Protein AF-A0A7X6PF74-F1 (afdb_monomer)

pLDDT: mean 88.9, std 20.71, range [27.36, 98.88]

Structure (mmCIF, N/CA/C/O backbone):
data_AF-A0A7X6PF74-F1
#
_entry.id   AF-A0A7X6PF74-F1
#
loop_
_atom_site.group_PDB
_atom_site.id
_atom_site.type_symbol
_atom_site.label_atom_id
_atom_site.label_alt_id
_atom_site.label_comp_id
_atom_site.label_asym_id
_atom_site.label_entity_id
_atom_site.label_seq_id
_atom_site.pdbx_PDB_ins_code
_atom_site.Cartn_x
_atom_site.Cartn_y
_atom_site.Cartn_z
_atom_site.occupancy
_atom_site.B_iso_or_equiv
_atom_site.auth_seq_id
_atom_site.auth_comp_id
_atom_site.auth_asym_id
_atom_site.auth_atom_id
_atom_site.pdbx_PDB_model_num
ATOM 1 N N . MET A 1 1 ? -10.308 -55.938 62.485 1.00 40.56 1 MET A N 1
ATOM 2 C CA . MET A 1 1 ? -8.887 -55.632 62.209 1.00 40.56 1 MET A CA 1
ATOM 3 C C . MET A 1 1 ? -8.892 -54.289 61.482 1.00 40.56 1 MET A C 1
ATOM 5 O O . MET A 1 1 ? -9.199 -54.284 60.304 1.00 40.56 1 MET A O 1
ATOM 9 N N . ASN A 1 2 ? -8.989 -53.136 62.162 1.00 29.12 2 ASN A N 1
ATOM 10 C CA . ASN A 1 2 ? -7.949 -52.391 62.913 1.00 29.12 2 ASN A CA 1
ATOM 11 C C . ASN A 1 2 ? -6.633 -52.284 62.121 1.00 29.12 2 ASN A C 1
ATOM 13 O O . ASN A 1 2 ? -6.192 -53.311 61.629 1.00 29.12 2 ASN A O 1
ATOM 17 N N . ALA A 1 3 ? -5.870 -51.193 62.047 1.00 30.92 3 ALA A N 1
ATOM 18 C CA . ALA A 1 3 ? -5.949 -49.758 62.355 1.00 30.92 3 ALA A CA 1
ATOM 19 C C . ALA A 1 3 ? -4.524 -49.198 62.058 1.00 30.92 3 ALA A C 1
ATOM 21 O O . ALA A 1 3 ? -3.579 -49.983 62.052 1.00 30.92 3 ALA A O 1
ATOM 22 N N . ASN A 1 4 ? -4.384 -47.867 61.957 1.00 31.25 4 ASN A N 1
ATOM 23 C CA . ASN A 1 4 ? -3.161 -47.042 62.140 1.00 31.25 4 ASN A CA 1
ATOM 24 C C . ASN A 1 4 ? -2.125 -46.990 60.991 1.00 31.25 4 ASN A C 1
ATOM 26 O O . ASN A 1 4 ? -1.739 -48.020 60.456 1.00 31.25 4 ASN A O 1
ATOM 30 N N . ASN A 1 5 ? -1.763 -45.817 60.442 1.00 32.50 5 ASN A N 1
ATOM 31 C CA . ASN A 1 5 ? -1.071 -44.606 60.965 1.00 32.50 5 ASN A CA 1
ATOM 32 C C . ASN A 1 5 ? 0.451 -44.753 61.176 1.00 32.50 5 ASN A C 1
ATOM 34 O O . ASN A 1 5 ? 0.870 -45.661 61.887 1.00 32.50 5 ASN A O 1
ATOM 38 N N . ASN A 1 6 ? 1.190 -43.779 60.605 1.00 31.98 6 ASN A N 1
ATOM 39 C CA . ASN A 1 6 ? 2.534 -43.218 60.910 1.00 31.98 6 ASN A CA 1
ATOM 40 C C . ASN A 1 6 ? 3.363 -43.053 59.616 1.00 31.98 6 ASN A C 1
ATOM 42 O O . ASN A 1 6 ? 3.292 -43.907 58.744 1.00 31.98 6 ASN A O 1
ATOM 46 N N . GLU A 1 7 ? 4.172 -42.021 59.362 1.00 31.94 7 GLU A N 1
ATOM 47 C CA . GLU A 1 7 ? 4.594 -40.812 60.083 1.00 31.94 7 GLU A CA 1
ATOM 48 C C . GLU A 1 7 ? 5.288 -39.878 59.062 1.00 31.94 7 GLU A C 1
ATOM 50 O O . GLU A 1 7 ? 5.770 -40.325 58.021 1.00 31.94 7 GLU A O 1
ATOM 55 N N . ALA A 1 8 ? 5.351 -38.581 59.364 1.00 32.31 8 ALA A N 1
ATOM 56 C CA . ALA A 1 8 ? 6.123 -37.589 58.620 1.00 32.31 8 ALA A CA 1
ATOM 57 C C . ALA A 1 8 ? 7.587 -37.553 59.093 1.00 32.31 8 ALA A C 1
ATOM 59 O O . ALA A 1 8 ? 7.845 -37.661 60.290 1.00 32.31 8 ALA A O 1
ATOM 60 N N . THR A 1 9 ? 8.542 -37.266 58.200 1.00 29.16 9 THR A N 1
ATOM 61 C CA . THR A 1 9 ? 9.780 -36.562 58.589 1.00 29.16 9 THR A CA 1
ATOM 62 C C . THR A 1 9 ? 10.439 -35.872 57.395 1.00 29.16 9 THR A C 1
ATOM 64 O O . THR A 1 9 ? 10.727 -36.484 56.370 1.00 29.16 9 THR A O 1
ATOM 67 N N . ALA A 1 10 ? 10.659 -34.568 57.548 1.00 31.23 10 ALA A N 1
ATOM 68 C CA . ALA A 1 10 ? 11.458 -33.724 56.674 1.00 31.23 10 ALA A CA 1
ATOM 69 C C . ALA A 1 10 ? 12.946 -33.869 57.013 1.00 31.23 10 ALA A C 1
ATOM 71 O O . ALA A 1 10 ? 13.276 -33.945 58.193 1.00 31.23 10 ALA A O 1
ATOM 72 N N . LEU A 1 11 ? 13.830 -33.792 56.014 1.00 28.73 11 LEU A N 1
ATOM 73 C CA . LEU A 1 11 ? 15.234 -33.424 56.209 1.00 28.73 11 LEU A CA 1
ATOM 74 C C . LEU A 1 11 ? 15.734 -32.598 55.013 1.00 28.73 11 LEU A C 1
ATOM 76 O O . LEU A 1 11 ? 15.744 -33.045 53.869 1.00 28.73 11 LEU A O 1
ATOM 80 N N . LEU A 1 12 ? 16.108 -31.362 55.340 1.00 29.94 12 LEU A N 1
ATOM 81 C CA . LEU A 1 12 ? 16.890 -30.414 54.552 1.00 29.94 12 LEU A CA 1
ATOM 82 C C . LEU A 1 12 ? 18.301 -30.967 54.297 1.00 29.94 12 LEU A C 1
ATOM 84 O O . LEU A 1 12 ? 18.867 -31.632 55.162 1.00 29.94 12 LEU A O 1
ATOM 88 N N . GLY A 1 13 ? 18.899 -30.618 53.159 1.00 27.84 13 GLY A N 1
ATOM 89 C CA . GLY A 1 13 ? 20.299 -30.931 52.877 1.00 27.84 13 GLY A CA 1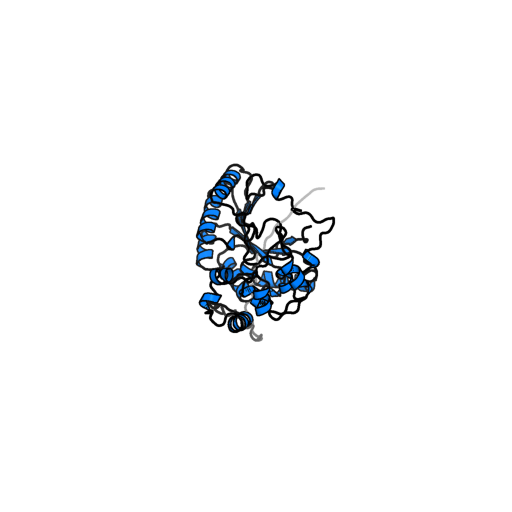
ATOM 90 C C . GLY A 1 13 ? 20.818 -30.190 51.652 1.00 27.84 13 GLY A C 1
ATOM 91 O O . GLY A 1 13 ? 20.691 -30.664 50.528 1.00 27.84 13 GLY A O 1
ATOM 92 N N . GLU A 1 14 ? 21.378 -29.008 51.894 1.00 32.09 14 GLU A N 1
ATOM 93 C CA . GLU A 1 14 ? 22.150 -28.207 50.946 1.00 32.09 14 GLU A CA 1
ATOM 94 C C . GLU A 1 14 ? 23.290 -29.026 50.318 1.00 32.09 14 GLU A C 1
ATOM 96 O O . GLU A 1 14 ? 24.014 -29.732 51.017 1.00 32.09 14 GLU A O 1
ATOM 101 N N . SER A 1 15 ? 23.528 -28.867 49.014 1.00 29.11 15 SER A N 1
ATOM 102 C CA . SER A 1 15 ? 24.821 -29.218 48.420 1.00 29.11 15 SER A CA 1
ATOM 103 C C . SER A 1 15 ? 25.369 -28.040 47.618 1.00 29.11 15 SER A C 1
ATOM 105 O O . SER A 1 15 ? 24.975 -27.752 46.491 1.00 29.11 15 SER A O 1
ATOM 107 N N . ARG A 1 16 ? 26.301 -27.329 48.260 1.00 30.70 16 ARG A N 1
ATOM 108 C CA . ARG A 1 16 ? 27.333 -26.534 47.592 1.00 30.70 16 ARG A CA 1
ATOM 109 C C . ARG A 1 16 ? 28.324 -27.498 46.950 1.00 30.70 16 ARG A C 1
ATOM 111 O O . ARG A 1 16 ? 28.857 -28.354 47.649 1.00 30.70 16 ARG A O 1
ATOM 118 N N . LEU A 1 17 ? 28.669 -27.276 45.687 1.00 28.98 17 LEU A N 1
ATOM 119 C CA . LEU A 1 17 ? 29.950 -27.720 45.145 1.00 28.98 17 LEU A CA 1
ATOM 120 C C . LEU A 1 17 ? 30.619 -26.556 44.416 1.00 28.98 17 LEU A C 1
ATOM 122 O O . LEU A 1 17 ? 30.080 -25.978 43.475 1.00 28.98 17 LEU A O 1
ATOM 126 N N . VAL A 1 18 ? 31.794 -26.206 44.932 1.00 29.98 18 VAL A N 1
ATOM 127 C CA . VAL A 1 18 ? 32.749 -25.245 44.389 1.00 29.98 18 VAL A CA 1
ATOM 128 C C . VAL A 1 18 ? 33.789 -26.029 43.585 1.00 29.98 18 VAL A C 1
ATOM 130 O O . VAL A 1 18 ? 34.413 -26.933 44.124 1.00 29.98 18 VAL A O 1
ATOM 133 N N . GLY A 1 19 ? 33.959 -25.639 42.320 1.00 29.58 19 GLY A N 1
ATOM 134 C CA . GLY A 1 19 ? 35.242 -25.404 41.641 1.00 29.58 19 GLY A CA 1
ATOM 135 C C . GLY A 1 19 ? 36.286 -26.522 41.489 1.00 29.58 19 GLY A C 1
ATOM 136 O O . GLY A 1 19 ? 37.042 -26.805 42.409 1.00 29.58 19 GLY A O 1
ATOM 137 N N . CYS A 1 20 ? 36.466 -26.965 40.242 1.00 27.36 20 CYS A N 1
ATOM 138 C CA . CYS A 1 20 ? 37.752 -27.063 39.521 1.00 27.36 20 CYS A CA 1
ATOM 139 C C . CYS A 1 20 ? 37.403 -26.880 38.027 1.00 27.36 20 CYS A C 1
ATOM 141 O O . CYS A 1 20 ? 36.499 -27.551 37.542 1.00 27.36 20 CYS A O 1
ATOM 143 N N . SER A 1 21 ? 37.851 -25.823 37.329 1.00 29.70 21 SER A N 1
ATOM 144 C CA . SER A 1 21 ? 39.151 -25.736 36.628 1.00 29.70 21 SER A CA 1
ATOM 145 C C . SER A 1 21 ? 39.401 -27.003 35.808 1.00 29.70 21 SER A C 1
ATOM 147 O O . SER A 1 21 ? 39.480 -28.072 36.392 1.00 29.70 21 SER A O 1
ATOM 149 N N . SER A 1 22 ? 39.572 -27.012 34.494 1.00 34.53 22 SER A N 1
ATOM 150 C CA . SER A 1 22 ? 39.868 -25.995 33.484 1.00 34.53 22 SER A CA 1
ATOM 151 C C . SER A 1 22 ? 39.894 -26.782 32.176 1.00 34.53 22 SER A C 1
ATOM 153 O O . SER A 1 22 ? 40.591 -27.786 32.160 1.00 34.53 22 SER A O 1
ATOM 155 N N . ASP A 1 23 ? 39.189 -26.356 31.133 1.00 30.09 23 ASP A N 1
ATOM 156 C CA . ASP A 1 23 ? 39.579 -26.623 29.746 1.00 30.09 23 ASP A CA 1
ATOM 157 C C . ASP A 1 23 ? 38.899 -25.578 28.855 1.00 30.09 23 ASP A C 1
ATOM 159 O O . ASP A 1 23 ? 37.710 -25.278 28.980 1.00 30.09 23 ASP A O 1
ATOM 163 N N . GLU A 1 24 ? 39.725 -24.931 28.045 1.00 33.22 24 GLU A N 1
ATOM 164 C CA . GLU A 1 24 ? 39.430 -23.766 27.225 1.00 33.22 24 GLU A CA 1
ATOM 165 C C . GLU A 1 24 ? 38.481 -24.124 26.070 1.00 33.22 24 GLU A C 1
ATOM 167 O O . GLU A 1 24 ? 38.872 -24.812 25.127 1.00 33.22 24 GLU A O 1
ATOM 172 N N . GLU A 1 25 ? 37.249 -23.603 26.079 1.00 33.75 25 GLU A N 1
ATOM 173 C CA . GLU A 1 25 ? 36.461 -23.501 24.846 1.00 33.75 25 GLU A CA 1
ATOM 174 C C . GLU A 1 25 ? 36.817 -22.199 24.105 1.00 33.75 25 GLU A C 1
ATOM 176 O O . GLU A 1 25 ? 36.705 -21.102 24.670 1.00 33.75 25 GLU A O 1
ATOM 181 N N . PRO A 1 26 ? 37.226 -22.268 22.826 1.00 34.69 26 PRO A N 1
ATOM 182 C CA . PRO A 1 26 ? 37.594 -21.090 22.064 1.00 34.69 26 PRO A CA 1
ATOM 183 C C . PRO A 1 26 ? 36.350 -20.276 21.695 1.00 34.69 26 PRO A C 1
ATOM 185 O O . PRO A 1 26 ? 35.632 -20.576 20.745 1.00 34.69 26 PRO A O 1
ATOM 188 N N . GLY A 1 27 ? 36.155 -19.182 22.430 1.00 33.44 27 GLY A N 1
ATOM 189 C CA . GLY A 1 27 ? 35.605 -17.928 21.927 1.00 33.44 27 GLY A CA 1
ATOM 190 C C . GLY A 1 27 ? 34.273 -18.033 21.190 1.00 33.44 27 GLY A C 1
ATOM 191 O O . GLY A 1 27 ? 34.214 -17.829 19.974 1.00 33.44 27 GLY A O 1
ATOM 192 N N . ALA A 1 28 ? 33.181 -18.181 21.942 1.00 33.41 28 ALA A N 1
ATOM 193 C CA . ALA A 1 28 ? 31.891 -17.665 21.507 1.00 33.41 28 ALA A CA 1
ATOM 194 C C . ALA A 1 28 ? 32.030 -16.144 21.327 1.00 33.41 28 ALA A C 1
ATOM 196 O O . ALA A 1 28 ? 31.841 -15.360 22.256 1.00 33.41 28 ALA A O 1
ATOM 197 N N . LYS A 1 29 ? 32.431 -15.715 20.124 1.00 33.97 29 LYS A N 1
ATOM 198 C CA . LYS A 1 29 ? 32.349 -14.318 19.710 1.00 33.97 29 LYS A CA 1
ATOM 199 C C . LYS A 1 29 ? 30.888 -13.928 19.838 1.00 33.97 29 LYS A C 1
ATOM 201 O O . LYS A 1 29 ? 30.074 -14.292 18.993 1.00 33.97 29 LYS A O 1
ATOM 206 N N . THR A 1 30 ? 30.571 -13.188 20.893 1.00 32.53 30 THR A N 1
ATOM 207 C CA . THR A 1 30 ? 29.369 -12.375 20.980 1.00 32.53 30 THR A CA 1
ATOM 208 C C . THR A 1 30 ? 29.293 -11.600 19.671 1.00 32.53 30 THR A C 1
ATOM 210 O O . THR A 1 30 ? 30.072 -10.671 19.450 1.00 32.53 30 THR A O 1
ATOM 213 N N . MET A 1 31 ? 28.423 -12.028 18.752 1.00 30.33 31 MET A N 1
ATOM 214 C CA . MET A 1 31 ? 28.069 -11.216 17.599 1.00 30.33 31 MET A CA 1
ATOM 215 C C . MET A 1 31 ? 27.311 -10.026 18.164 1.00 30.33 31 MET A C 1
ATOM 217 O O . MET A 1 31 ? 26.092 -10.042 18.315 1.00 30.33 31 MET A O 1
ATOM 221 N N . ILE A 1 32 ? 28.069 -8.998 18.529 1.00 30.03 32 ILE A N 1
ATOM 222 C CA . ILE A 1 32 ? 27.561 -7.649 18.639 1.00 30.03 32 ILE A CA 1
ATOM 223 C C . ILE A 1 32 ? 27.021 -7.365 17.244 1.00 30.03 32 ILE A C 1
ATOM 225 O O . ILE A 1 32 ? 27.787 -7.197 16.293 1.00 30.03 32 ILE A O 1
ATOM 229 N N . PHE A 1 33 ? 25.697 -7.406 17.098 1.00 30.89 33 PHE A N 1
ATOM 230 C CA . PHE A 1 33 ? 25.051 -6.809 15.948 1.00 30.89 33 PHE A CA 1
ATOM 231 C C . PHE A 1 33 ? 25.503 -5.358 15.961 1.00 30.89 33 PHE A C 1
ATOM 233 O O . PHE A 1 33 ?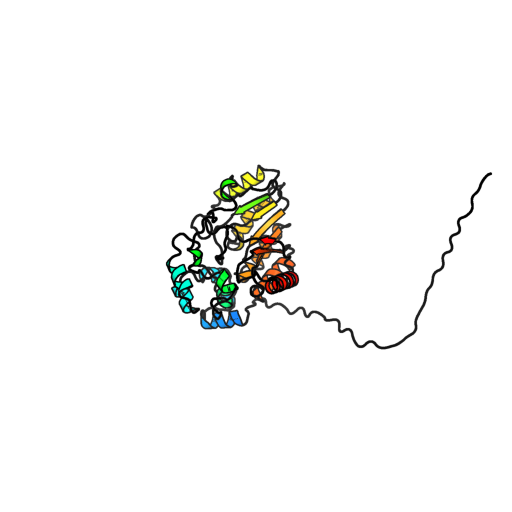 25.062 -4.573 16.798 1.00 30.89 33 PHE A O 1
ATOM 240 N N . SER A 1 34 ? 26.451 -5.030 15.083 1.00 32.50 34 SER A N 1
ATOM 241 C CA . SER A 1 34 ? 26.726 -3.648 14.748 1.00 32.50 34 SER A CA 1
ATOM 242 C C . SER A 1 34 ? 25.366 -3.042 14.428 1.00 32.50 34 SER A C 1
ATOM 244 O O . SER A 1 34 ? 24.677 -3.495 13.507 1.00 32.50 34 SER A O 1
ATOM 246 N N . GLN A 1 35 ? 24.944 -2.080 15.249 1.00 39.69 35 GLN A N 1
ATOM 247 C CA . GLN A 1 35 ? 23.935 -1.114 14.858 1.00 39.69 35 GLN A CA 1
ATOM 248 C C . GLN A 1 35 ? 24.552 -0.357 13.684 1.00 39.69 35 GLN A C 1
ATOM 250 O O . GLN A 1 35 ? 25.125 0.713 13.851 1.00 39.69 35 GLN A O 1
ATOM 255 N N . ASN A 1 36 ? 24.528 -0.970 12.501 1.00 39.94 36 ASN A N 1
ATOM 256 C CA . ASN A 1 36 ? 24.781 -0.271 11.263 1.00 39.94 36 ASN A CA 1
ATOM 257 C C . ASN A 1 36 ? 23.711 0.809 11.229 1.00 39.94 36 ASN A C 1
ATOM 259 O O . ASN A 1 36 ? 22.534 0.499 11.028 1.00 39.94 36 ASN A O 1
ATOM 263 N N . GLU A 1 37 ? 24.115 2.044 11.516 1.00 40.34 37 GLU A N 1
ATOM 264 C CA . GLU A 1 37 ? 23.284 3.224 11.355 1.00 40.34 37 GLU A CA 1
ATOM 265 C C . GLU A 1 37 ? 22.674 3.144 9.958 1.00 40.34 37 GLU A C 1
ATOM 267 O O . GLU A 1 37 ? 23.369 3.249 8.945 1.00 40.34 37 GLU A O 1
ATOM 272 N N . ILE A 1 38 ? 21.375 2.847 9.887 1.00 48.81 38 ILE A N 1
ATOM 273 C CA . ILE A 1 38 ? 20.679 2.810 8.609 1.00 48.81 38 ILE A CA 1
ATOM 274 C C . ILE A 1 38 ? 20.724 4.251 8.097 1.00 48.81 38 ILE A C 1
ATOM 276 O O . ILE A 1 38 ? 20.168 5.125 8.768 1.00 48.81 38 ILE A O 1
ATOM 280 N N . PRO A 1 39 ? 21.341 4.528 6.932 1.00 55.91 39 PRO A N 1
ATOM 281 C CA . PRO A 1 39 ? 21.483 5.892 6.446 1.00 55.91 39 PRO A CA 1
ATOM 282 C C . PRO A 1 39 ? 20.130 6.603 6.438 1.00 55.91 39 PRO A C 1
ATOM 284 O O . PRO A 1 39 ? 19.125 6.044 5.974 1.00 55.91 39 PRO A O 1
ATOM 287 N N . THR A 1 40 ? 20.082 7.847 6.919 1.00 57.44 40 THR A N 1
ATOM 288 C CA . THR A 1 40 ? 18.871 8.690 6.928 1.00 57.44 40 THR A CA 1
ATOM 289 C C . THR A 1 40 ? 18.248 8.813 5.535 1.00 57.44 40 THR A C 1
ATOM 291 O O . THR A 1 40 ? 17.027 8.892 5.420 1.00 57.44 40 THR A O 1
ATOM 294 N N . GLN A 1 41 ? 19.046 8.659 4.476 1.00 67.25 41 GLN A N 1
ATOM 295 C CA . GLN A 1 41 ? 18.620 8.651 3.079 1.00 67.25 41 GLN A CA 1
ATOM 296 C C . GLN A 1 41 ? 19.124 7.397 2.351 1.00 67.25 41 GLN A C 1
ATOM 298 O O . GLN A 1 41 ? 20.165 7.400 1.699 1.00 67.25 41 GLN A O 1
ATOM 303 N N . LEU A 1 42 ? 18.384 6.296 2.486 1.00 83.75 42 LEU A N 1
ATOM 304 C CA . LEU A 1 42 ? 18.752 5.014 1.890 1.00 83.75 42 LEU A CA 1
ATOM 305 C C . LEU A 1 42 ? 18.208 4.910 0.459 1.00 83.75 42 LEU A C 1
ATOM 307 O O . LEU A 1 42 ? 16.997 4.874 0.260 1.00 83.75 42 LEU A O 1
ATOM 311 N N . VAL A 1 43 ? 19.106 4.805 -0.522 1.00 90.50 43 VAL A N 1
ATOM 312 C CA . VAL A 1 43 ? 18.779 4.471 -1.916 1.00 90.50 43 VAL A CA 1
ATOM 313 C C . VAL A 1 43 ? 19.631 3.274 -2.318 1.00 90.50 43 VAL A C 1
ATOM 315 O O . VAL A 1 43 ? 20.856 3.357 -2.286 1.00 90.50 43 VAL A O 1
ATOM 318 N N . SER A 1 44 ? 19.007 2.152 -2.677 1.00 91.81 44 SER A N 1
ATOM 319 C CA . SER A 1 44 ? 19.742 0.954 -3.103 1.00 91.81 44 SER A CA 1
ATOM 320 C C . SER A 1 44 ? 20.545 1.201 -4.385 1.00 91.81 44 SER A C 1
ATOM 322 O O . SER A 1 44 ? 20.254 2.121 -5.155 1.00 91.81 44 SER A O 1
ATOM 324 N N . ASN A 1 45 ? 21.545 0.355 -4.652 1.00 90.94 45 ASN A N 1
ATOM 325 C CA . ASN A 1 45 ? 22.359 0.454 -5.870 1.00 90.94 45 ASN A CA 1
ATOM 326 C C . ASN A 1 45 ? 21.486 0.391 -7.136 1.00 90.94 45 ASN A C 1
ATOM 328 O O . ASN A 1 45 ? 21.615 1.242 -8.010 1.00 90.94 45 ASN A O 1
ATOM 332 N N . GLY A 1 46 ? 20.515 -0.531 -7.180 1.00 90.88 46 GLY A N 1
ATOM 333 C CA . GLY A 1 46 ? 19.571 -0.639 -8.298 1.00 90.88 46 GLY A CA 1
ATOM 334 C C . GLY A 1 46 ? 18.733 0.629 -8.502 1.00 90.88 46 GLY A C 1
ATOM 335 O O . GLY A 1 46 ? 18.635 1.131 -9.622 1.00 90.88 46 GLY A O 1
ATOM 336 N N . SER A 1 47 ? 18.196 1.203 -7.418 1.00 94.50 47 SER A N 1
ATOM 337 C CA . SER A 1 47 ? 17.486 2.490 -7.463 1.00 94.50 47 SER A CA 1
ATOM 338 C C . SER A 1 47 ? 18.396 3.650 -7.877 1.00 94.50 47 SER A C 1
ATOM 340 O O . SER A 1 47 ? 17.963 4.543 -8.604 1.00 94.50 47 SER A O 1
ATOM 342 N N . THR A 1 48 ? 19.663 3.635 -7.461 1.00 94.88 48 THR A N 1
ATOM 343 C CA . THR A 1 48 ? 20.656 4.653 -7.825 1.00 94.88 48 THR A CA 1
ATOM 344 C C . THR A 1 48 ? 20.964 4.623 -9.317 1.00 94.88 48 THR A C 1
ATOM 346 O O . THR A 1 48 ? 20.933 5.673 -9.962 1.00 94.88 48 THR A O 1
ATOM 349 N N . ASP A 1 49 ? 21.216 3.440 -9.873 1.00 95.69 49 ASP A N 1
ATOM 350 C CA . ASP A 1 49 ? 21.510 3.264 -11.296 1.00 95.69 49 ASP A CA 1
ATOM 351 C C . ASP A 1 49 ? 20.309 3.655 -12.157 1.00 95.69 49 ASP A C 1
ATOM 353 O O . ASP A 1 49 ? 20.440 4.412 -13.122 1.00 95.69 49 ASP A O 1
ATOM 357 N N . PHE A 1 50 ? 19.115 3.220 -11.753 1.00 97.44 50 PHE A N 1
ATOM 358 C CA . PHE A 1 50 ? 17.867 3.608 -12.395 1.00 97.44 50 PHE A CA 1
ATOM 359 C C . PHE A 1 50 ? 17.659 5.127 -12.388 1.00 97.44 50 PHE A C 1
ATOM 361 O O . PHE A 1 50 ? 17.405 5.719 -13.440 1.00 97.44 50 PHE A O 1
ATOM 368 N N . ARG A 1 51 ? 17.808 5.778 -11.223 1.00 97.25 51 ARG A N 1
ATOM 369 C CA . ARG A 1 51 ? 17.679 7.236 -11.088 1.00 97.25 51 ARG A CA 1
ATOM 370 C C . ARG A 1 51 ? 18.663 7.950 -12.007 1.00 97.25 51 ARG A C 1
ATOM 372 O O . ARG A 1 51 ? 18.246 8.821 -12.759 1.00 97.25 51 ARG A O 1
ATOM 379 N N . LYS A 1 52 ? 19.946 7.575 -11.993 1.00 96.56 52 LYS A N 1
ATOM 380 C CA . LYS A 1 52 ? 20.968 8.196 -12.854 1.00 96.56 52 LYS A CA 1
ATOM 381 C C . LYS A 1 52 ? 20.637 8.053 -14.340 1.00 96.56 52 LYS A C 1
ATOM 383 O O . LYS A 1 52 ? 20.900 8.972 -15.105 1.00 96.56 52 LYS A O 1
ATOM 388 N N . ARG A 1 53 ? 20.055 6.921 -14.744 1.00 97.44 53 ARG A N 1
ATOM 389 C CA . ARG A 1 53 ? 19.747 6.628 -16.146 1.00 97.44 53 ARG A CA 1
ATOM 390 C C . ARG A 1 53 ? 18.499 7.341 -16.662 1.00 97.44 53 ARG A C 1
ATOM 392 O O . ARG A 1 53 ? 18.533 7.881 -17.762 1.00 97.44 53 ARG A O 1
ATOM 399 N N . PHE A 1 54 ? 17.405 7.316 -15.905 1.00 97.50 54 PHE A N 1
ATOM 400 C CA . PHE A 1 54 ? 16.095 7.780 -16.386 1.00 97.50 54 PHE A CA 1
ATOM 401 C C . PHE A 1 54 ? 15.640 9.100 -15.760 1.00 97.50 54 PHE A C 1
ATOM 403 O O . PHE A 1 54 ? 14.773 9.774 -16.307 1.00 97.50 54 PHE A O 1
ATOM 410 N N . PHE A 1 55 ? 16.252 9.495 -14.644 1.00 96.75 55 PHE A N 1
ATOM 411 C CA . PHE A 1 55 ? 15.959 10.723 -13.908 1.00 96.75 55 PHE A CA 1
ATOM 412 C C . PHE A 1 55 ? 17.259 11.468 -13.523 1.00 96.75 55 PHE A C 1
ATOM 414 O O . PHE A 1 55 ? 17.439 11.812 -12.351 1.00 96.75 55 PHE A O 1
ATOM 421 N N . PRO A 1 56 ? 18.186 11.734 -14.472 1.00 96.44 56 PRO A N 1
ATOM 422 C CA . PRO A 1 56 ? 19.545 12.209 -14.174 1.00 96.44 56 PRO A CA 1
ATOM 423 C C . PRO A 1 56 ? 19.594 13.536 -13.404 1.00 96.44 56 PRO A C 1
ATOM 425 O O . PRO A 1 56 ? 20.532 13.775 -12.649 1.00 96.44 56 PRO A O 1
ATOM 428 N N . LEU A 1 57 ? 18.570 14.381 -13.559 1.00 96.19 57 LEU A N 1
ATOM 429 C CA . LEU A 1 57 ? 18.460 15.682 -12.889 1.00 96.19 57 LEU A CA 1
ATOM 430 C C . LEU A 1 57 ? 17.876 15.600 -11.466 1.00 96.19 57 LEU A C 1
ATOM 432 O O . LEU A 1 57 ? 17.815 16.602 -10.762 1.00 96.19 57 LEU A O 1
ATOM 436 N N . THR A 1 58 ? 17.410 14.427 -11.033 1.00 96.56 58 THR A N 1
ATOM 437 C CA . THR A 1 58 ? 16.758 14.257 -9.725 1.00 96.56 58 THR A CA 1
ATOM 438 C C . THR A 1 58 ? 17.806 14.086 -8.640 1.00 96.56 58 THR A C 1
ATOM 440 O O . THR A 1 58 ? 18.606 13.163 -8.734 1.00 96.56 58 THR A O 1
ATOM 443 N N . THR A 1 59 ? 17.803 14.909 -7.591 1.00 96.12 59 THR A N 1
ATOM 444 C CA . THR A 1 59 ? 18.714 14.748 -6.439 1.00 96.12 59 THR A CA 1
ATOM 445 C C . THR A 1 59 ? 18.344 13.536 -5.573 1.00 96.12 59 THR A C 1
ATOM 447 O O . THR A 1 59 ? 17.255 12.977 -5.704 1.00 96.12 59 THR A O 1
ATOM 450 N N . ILE A 1 60 ? 19.233 13.115 -4.665 1.00 95.12 60 ILE A N 1
ATOM 451 C CA . ILE A 1 60 ? 18.916 12.054 -3.688 1.00 95.12 60 ILE A CA 1
ATOM 452 C C . ILE A 1 60 ? 17.760 12.492 -2.778 1.00 95.12 60 ILE A C 1
ATOM 454 O O . ILE A 1 60 ? 16.848 11.702 -2.539 1.00 95.12 60 ILE A O 1
ATOM 458 N N . ASP A 1 61 ? 17.738 13.759 -2.358 1.00 95.56 61 ASP A N 1
ATOM 459 C CA . ASP A 1 61 ? 16.635 14.327 -1.574 1.00 95.56 61 ASP A CA 1
ATOM 460 C C . ASP A 1 61 ? 15.304 14.235 -2.320 1.00 95.56 61 ASP A C 1
ATOM 462 O O . ASP A 1 61 ? 14.315 13.753 -1.775 1.00 95.56 61 ASP A O 1
ATOM 466 N N . SER A 1 62 ? 15.291 14.630 -3.598 1.00 96.81 62 SER A N 1
ATOM 467 C CA . SER A 1 62 ? 14.086 14.565 -4.431 1.00 96.81 62 SER A CA 1
ATOM 468 C C . SER A 1 62 ? 13.627 13.124 -4.637 1.00 96.81 62 SER A C 1
ATOM 470 O O . SER A 1 62 ? 12.438 12.840 -4.587 1.00 96.81 62 SER A O 1
ATOM 472 N N . TRP A 1 63 ? 14.559 12.186 -4.822 1.00 97.69 63 TRP A N 1
ATOM 473 C CA . TRP A 1 63 ? 14.226 10.765 -4.924 1.00 97.69 63 TRP A CA 1
ATOM 474 C C . TRP A 1 63 ? 13.592 10.224 -3.636 1.00 97.69 63 TRP A C 1
ATOM 476 O O . TRP A 1 63 ? 12.678 9.401 -3.699 1.00 97.69 63 TRP A O 1
ATOM 486 N N . ASN A 1 64 ? 14.054 10.699 -2.478 1.00 97.00 64 ASN A N 1
ATOM 487 C CA . ASN A 1 64 ? 13.519 10.337 -1.169 1.00 97.00 64 ASN A CA 1
ATOM 488 C C . ASN A 1 64 ? 12.269 11.143 -0.765 1.00 97.00 64 ASN A C 1
ATOM 490 O O . ASN A 1 64 ? 11.678 10.855 0.273 1.00 97.00 64 ASN A O 1
ATOM 494 N N . ASP A 1 65 ? 11.813 12.095 -1.586 1.00 97.69 65 ASP A N 1
ATOM 495 C CA . ASP A 1 65 ? 10.518 12.754 -1.418 1.00 97.69 65 ASP A CA 1
ATOM 496 C C . ASP A 1 65 ? 9.397 11.889 -2.016 1.00 97.69 65 ASP A C 1
ATOM 498 O O . ASP A 1 65 ? 9.257 11.723 -3.232 1.00 97.69 65 ASP A O 1
ATOM 502 N N . TRP A 1 66 ? 8.526 11.366 -1.153 1.00 98.25 66 TRP A N 1
ATOM 503 C CA . TRP A 1 66 ? 7.375 10.573 -1.583 1.00 98.25 66 TRP A CA 1
ATOM 504 C C . TRP A 1 66 ? 6.411 11.355 -2.488 1.00 98.25 66 TRP A C 1
ATOM 506 O O . TRP A 1 66 ? 5.763 10.761 -3.353 1.00 98.25 66 TRP A O 1
ATOM 516 N N . LYS A 1 67 ? 6.321 12.685 -2.349 1.00 98.12 67 LYS A N 1
ATOM 517 C CA . LYS A 1 67 ? 5.493 13.521 -3.229 1.00 98.12 67 LYS A CA 1
ATOM 518 C C . LYS A 1 67 ? 6.113 13.626 -4.615 1.00 98.12 67 LYS A C 1
ATOM 520 O O . LYS A 1 67 ? 5.387 13.626 -5.609 1.00 98.12 67 LYS A O 1
ATOM 525 N N . TRP A 1 68 ? 7.440 13.695 -4.712 1.00 98.38 68 TRP A N 1
ATOM 526 C CA . TRP A 1 68 ? 8.145 13.598 -5.988 1.00 98.38 68 TRP A CA 1
ATOM 527 C C . TRP A 1 68 ? 7.889 12.243 -6.659 1.00 98.38 68 TRP A C 1
ATOM 529 O O . TRP A 1 68 ? 7.502 12.225 -7.827 1.00 98.38 68 TRP A O 1
ATOM 539 N N . GLN A 1 69 ? 7.987 11.136 -5.917 1.00 98.62 69 GLN A N 1
ATOM 540 C CA . GLN A 1 69 ? 7.685 9.790 -6.427 1.00 98.62 69 GLN A CA 1
ATOM 541 C C . GLN A 1 69 ? 6.245 9.683 -6.969 1.00 98.62 69 GLN A C 1
ATOM 543 O O . GLN A 1 69 ? 6.009 9.123 -8.041 1.00 98.62 69 GLN A O 1
ATOM 548 N N . LEU A 1 70 ? 5.264 10.260 -6.265 1.00 97.88 70 LEU A N 1
ATOM 549 C CA . LEU A 1 70 ? 3.873 10.278 -6.726 1.00 97.88 70 LEU A CA 1
ATOM 550 C C . LEU A 1 70 ? 3.646 11.173 -7.950 1.00 97.88 70 LEU A C 1
ATOM 552 O O . LEU A 1 70 ? 2.855 10.800 -8.817 1.00 97.88 70 LEU A O 1
ATOM 556 N N . ARG A 1 71 ? 4.303 12.338 -8.025 1.00 97.75 71 ARG A N 1
ATOM 557 C CA . ARG A 1 71 ? 4.205 13.255 -9.177 1.00 97.75 71 ARG A CA 1
ATOM 558 C C . ARG A 1 71 ? 4.849 12.683 -10.435 1.00 97.75 71 ARG A C 1
ATOM 560 O O . ARG A 1 71 ? 4.343 12.927 -11.519 1.00 97.75 71 ARG A O 1
ATOM 567 N N . ASN A 1 72 ? 5.923 11.914 -10.281 1.00 98.12 72 ASN A N 1
ATOM 568 C CA . ASN A 1 72 ? 6.656 11.284 -11.381 1.00 98.12 72 ASN A CA 1
ATOM 569 C C . ASN A 1 72 ? 6.244 9.819 -11.591 1.00 98.12 72 ASN A C 1
ATOM 571 O O . ASN A 1 72 ? 7.000 9.037 -12.162 1.00 98.12 72 ASN A O 1
ATOM 575 N N . SER A 1 73 ? 5.067 9.420 -11.096 1.00 98.00 73 SER A N 1
ATOM 576 C CA . SER A 1 73 ? 4.541 8.084 -11.365 1.00 98.00 73 SER A CA 1
ATOM 577 C C . SER A 1 73 ? 4.355 7.882 -12.865 1.00 98.00 73 SER A C 1
ATOM 579 O O . SER A 1 73 ? 3.781 8.724 -13.547 1.00 98.00 73 SER A O 1
ATOM 581 N N . ILE A 1 74 ? 4.790 6.728 -13.352 1.00 98.06 74 ILE A N 1
ATOM 582 C CA . ILE A 1 74 ? 4.637 6.311 -14.740 1.00 98.06 74 ILE A CA 1
ATOM 583 C C . ILE A 1 74 ? 3.190 5.876 -14.941 1.00 98.06 74 ILE A C 1
ATOM 585 O O . ILE A 1 74 ? 2.726 4.944 -14.278 1.00 98.06 74 ILE A O 1
ATOM 589 N N . THR A 1 75 ? 2.475 6.568 -15.825 1.00 96.50 75 THR A N 1
ATOM 590 C CA . THR A 1 75 ? 1.029 6.375 -16.042 1.00 96.50 75 THR A CA 1
ATOM 591 C C . THR A 1 75 ? 0.668 6.122 -17.500 1.00 96.50 75 THR A C 1
ATOM 593 O O . THR A 1 75 ? -0.452 5.706 -17.793 1.00 96.50 75 THR A O 1
ATOM 596 N N . THR A 1 76 ? 1.618 6.310 -18.417 1.00 95.62 76 THR A N 1
ATOM 597 C CA . THR A 1 76 ? 1.406 6.143 -19.856 1.00 95.62 76 THR A CA 1
ATOM 598 C C . THR A 1 76 ? 2.321 5.080 -20.461 1.00 95.62 76 THR A C 1
ATOM 600 O O . THR A 1 76 ? 3.392 4.755 -19.939 1.00 95.62 76 THR A O 1
ATOM 603 N N . ILE A 1 77 ? 1.906 4.546 -21.613 1.00 96.25 77 ILE A N 1
ATOM 604 C CA . ILE A 1 77 ? 2.721 3.605 -22.390 1.00 96.25 77 ILE A CA 1
ATOM 605 C C . ILE A 1 77 ? 4.029 4.241 -22.878 1.00 96.25 77 ILE A C 1
ATOM 607 O O . ILE A 1 77 ? 5.064 3.577 -22.893 1.00 96.25 77 ILE A O 1
ATOM 611 N N . ASP A 1 78 ? 4.004 5.523 -23.246 1.00 96.75 78 ASP A N 1
ATOM 612 C CA . ASP A 1 78 ? 5.174 6.219 -23.783 1.00 96.75 78 ASP A CA 1
ATOM 613 C C . ASP A 1 78 ? 6.237 6.449 -22.708 1.00 96.75 78 ASP A C 1
ATOM 615 O O . ASP A 1 78 ? 7.429 6.303 -22.973 1.00 96.75 78 ASP A O 1
ATOM 619 N N . GLU A 1 79 ? 5.825 6.739 -21.473 1.00 96.69 79 GLU A N 1
ATOM 620 C CA . GLU A 1 79 ? 6.732 6.774 -20.323 1.00 96.69 79 GLU A CA 1
ATOM 621 C C . GLU A 1 79 ? 7.333 5.394 -20.037 1.00 96.69 79 GLU A C 1
ATOM 623 O O . GLU A 1 79 ? 8.545 5.287 -19.845 1.00 96.69 79 GLU A O 1
ATOM 628 N N . LEU A 1 80 ? 6.528 4.323 -20.071 1.00 96.25 80 LEU A N 1
ATOM 629 C CA . LEU A 1 80 ? 7.038 2.960 -19.885 1.00 96.25 80 LEU A CA 1
ATOM 630 C C . LEU A 1 80 ? 8.067 2.573 -20.953 1.00 96.25 80 LEU A C 1
ATOM 632 O O . LEU A 1 80 ? 9.118 2.034 -20.608 1.00 96.25 80 LEU A O 1
ATOM 636 N N . LYS A 1 81 ? 7.804 2.877 -22.230 1.00 96.94 81 LYS A N 1
ATOM 637 C CA . LYS A 1 81 ? 8.713 2.573 -23.351 1.00 96.94 81 LYS A CA 1
ATOM 638 C C . LYS A 1 81 ? 10.071 3.266 -23.227 1.00 96.94 81 LYS A C 1
ATOM 640 O O . LYS A 1 81 ? 11.065 2.728 -23.706 1.00 96.94 81 LYS A O 1
ATOM 645 N N . LYS A 1 82 ? 10.134 4.434 -22.576 1.00 96.19 82 LYS A N 1
ATOM 646 C CA . LYS A 1 82 ? 11.406 5.123 -22.287 1.00 96.19 82 LYS A CA 1
ATOM 647 C C . LYS A 1 82 ? 12.255 4.375 -21.259 1.00 96.19 82 LYS A C 1
ATOM 649 O O . LYS A 1 82 ? 13.469 4.550 -21.238 1.00 96.19 82 LYS A O 1
ATOM 654 N N . ILE A 1 83 ? 11.626 3.567 -20.408 1.00 96.12 83 ILE A N 1
ATOM 655 C CA . ILE A 1 83 ? 12.250 2.956 -19.232 1.00 96.12 83 ILE A CA 1
ATOM 656 C C . ILE A 1 83 ? 12.554 1.470 -19.447 1.00 96.12 83 ILE A C 1
ATOM 658 O O . ILE A 1 83 ? 13.582 0.972 -18.988 1.00 96.12 83 ILE A O 1
ATOM 662 N N . MET A 1 84 ? 11.672 0.746 -20.136 1.00 96.00 84 MET A N 1
ATOM 663 C CA . MET A 1 84 ? 11.780 -0.701 -20.306 1.00 96.00 84 MET A CA 1
ATOM 664 C C . MET A 1 84 ? 11.202 -1.169 -21.641 1.00 96.00 84 MET A C 1
ATOM 666 O O . MET A 1 84 ? 10.318 -0.539 -22.222 1.00 96.00 84 MET A O 1
ATOM 670 N N . LYS A 1 85 ? 11.665 -2.333 -22.106 1.00 96.69 85 LYS A N 1
ATOM 671 C CA . LYS A 1 85 ? 11.034 -3.025 -23.234 1.00 96.69 85 LYS A CA 1
ATOM 672 C C . LYS A 1 85 ? 9.656 -3.538 -22.811 1.00 96.69 85 LYS A C 1
ATOM 674 O O . LYS A 1 85 ? 9.483 -4.014 -21.685 1.00 96.69 85 LYS A O 1
ATOM 679 N N . LEU A 1 86 ? 8.691 -3.450 -23.721 1.00 97.19 86 LEU A N 1
ATOM 680 C CA . LEU A 1 86 ? 7.337 -3.968 -23.540 1.00 97.19 86 LEU A CA 1
ATOM 681 C C . LEU A 1 86 ? 7.094 -5.108 -24.527 1.00 97.19 86 LEU A C 1
ATOM 683 O O . LEU A 1 86 ? 7.524 -5.039 -25.677 1.00 97.19 86 LEU A O 1
ATOM 687 N N . SER A 1 87 ? 6.411 -6.145 -24.063 1.00 97.19 87 SER A N 1
ATOM 688 C CA . SER A 1 87 ? 5.886 -7.213 -24.907 1.00 97.19 87 SER A CA 1
ATOM 689 C C . SER A 1 87 ? 4.630 -6.753 -25.652 1.00 97.19 87 SER A C 1
ATOM 691 O O . SER A 1 87 ? 3.959 -5.801 -25.248 1.00 97.19 87 SER A O 1
ATOM 693 N N . GLU A 1 88 ? 4.266 -7.468 -26.714 1.00 97.06 88 GLU A N 1
ATOM 694 C CA . GLU A 1 88 ? 3.030 -7.206 -27.463 1.00 97.06 88 GLU A CA 1
ATOM 695 C C . GLU A 1 88 ? 1.784 -7.292 -26.574 1.00 97.06 88 GLU A C 1
ATOM 697 O O . GLU A 1 88 ? 0.897 -6.445 -26.674 1.00 97.06 88 GLU A O 1
ATOM 702 N N . LYS A 1 89 ? 1.750 -8.258 -25.643 1.00 96.69 89 LYS A N 1
ATOM 703 C CA . LYS A 1 89 ? 0.656 -8.422 -24.675 1.00 96.69 89 LYS A CA 1
ATOM 704 C C . LYS A 1 89 ? 0.484 -7.193 -23.788 1.00 96.69 89 LYS A C 1
ATOM 706 O O . LYS A 1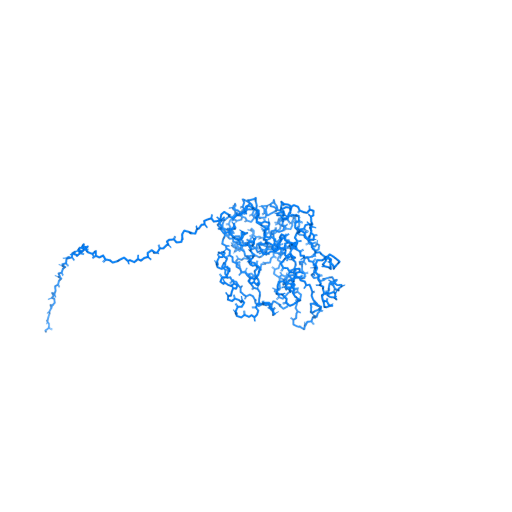 89 ? -0.642 -6.766 -23.555 1.00 96.69 89 LYS A O 1
ATOM 711 N N . GLU A 1 90 ? 1.584 -6.614 -23.315 1.00 97.50 90 GLU A N 1
ATOM 712 C CA . GLU A 1 90 ? 1.545 -5.423 -22.458 1.00 97.50 90 GLU A CA 1
ATOM 713 C C . GLU A 1 90 ? 1.135 -4.181 -23.246 1.00 97.50 90 GLU A C 1
ATOM 715 O O . GLU A 1 90 ? 0.300 -3.403 -22.791 1.00 97.50 90 GLU A O 1
ATOM 720 N N . ILE A 1 91 ? 1.668 -4.016 -24.460 1.00 97.00 91 ILE A N 1
ATOM 721 C CA . ILE A 1 91 ? 1.287 -2.917 -25.356 1.00 97.00 91 ILE A CA 1
ATOM 722 C C . ILE A 1 91 ? -0.215 -2.977 -25.655 1.00 97.00 91 ILE A C 1
ATOM 724 O O . ILE A 1 91 ? -0.911 -1.967 -25.534 1.00 97.00 91 ILE A O 1
ATOM 728 N N . MET A 1 92 ? -0.722 -4.160 -26.013 1.00 95.62 92 MET A N 1
ATOM 729 C CA . MET A 1 92 ? -2.138 -4.366 -26.306 1.00 95.62 92 MET A CA 1
ATOM 730 C C . MET A 1 92 ? -3.009 -4.064 -25.085 1.00 95.62 92 MET A C 1
ATOM 732 O O . MET A 1 92 ? -4.013 -3.369 -25.221 1.00 95.62 92 MET A O 1
ATOM 736 N N . ALA A 1 93 ? -2.614 -4.523 -23.897 1.00 95.56 93 ALA A N 1
ATOM 737 C CA . ALA A 1 93 ? -3.349 -4.266 -22.664 1.00 95.56 93 ALA A CA 1
ATOM 738 C C . ALA A 1 93 ? -3.441 -2.775 -22.342 1.00 95.56 93 ALA A C 1
ATOM 740 O O . ALA A 1 93 ? -4.539 -2.254 -22.160 1.00 95.56 93 ALA A O 1
ATOM 741 N N . ILE A 1 94 ? -2.298 -2.080 -22.318 1.00 95.19 94 ILE A N 1
ATOM 742 C CA . ILE A 1 94 ? -2.218 -0.669 -21.919 1.00 95.19 94 ILE A CA 1
ATOM 743 C C . ILE A 1 94 ? -3.044 0.211 -22.869 1.00 95.19 94 ILE A C 1
ATOM 745 O O . ILE A 1 94 ? -3.761 1.101 -22.413 1.00 95.19 94 ILE A O 1
ATOM 749 N N . ASN A 1 95 ? -3.023 -0.080 -24.174 1.00 94.06 95 ASN A N 1
ATOM 750 C CA . ASN A 1 95 ? -3.824 0.641 -25.169 1.00 94.06 95 ASN A CA 1
ATOM 751 C C . ASN A 1 95 ? -5.342 0.408 -25.029 1.00 94.06 95 ASN A C 1
ATOM 753 O O . ASN A 1 95 ? -6.131 1.205 -25.538 1.00 94.06 95 ASN A O 1
ATOM 757 N N . ASN A 1 96 ? -5.762 -0.655 -24.336 1.00 92.94 96 ASN A N 1
ATOM 758 C CA . ASN A 1 96 ? -7.160 -1.078 -24.218 1.00 92.94 96 ASN A CA 1
ATOM 759 C C . ASN A 1 96 ? -7.695 -1.050 -22.771 1.00 92.94 96 ASN A C 1
ATOM 761 O O . ASN A 1 96 ? -8.721 -1.659 -22.477 1.00 92.94 96 ASN A O 1
ATOM 765 N N . LEU A 1 97 ? -7.067 -0.291 -21.863 1.00 88.12 97 LEU A N 1
ATOM 766 C CA . LEU A 1 97 ? -7.503 -0.163 -20.459 1.00 88.12 97 LEU A CA 1
ATOM 767 C C . LEU A 1 97 ? -8.799 0.639 -20.243 1.00 88.12 97 LEU A C 1
ATOM 769 O O . LEU A 1 97 ? -9.186 0.840 -19.096 1.00 88.12 97 LEU A O 1
ATOM 773 N N . LYS A 1 98 ? -9.462 1.159 -21.283 1.00 83.38 98 LYS A N 1
ATOM 774 C CA . LYS A 1 98 ? -10.579 2.117 -21.137 1.00 83.38 98 LYS A CA 1
ATOM 775 C C . LYS A 1 98 ? -11.632 1.626 -20.125 1.00 83.38 98 LYS A C 1
ATOM 777 O O . LYS A 1 98 ? -12.244 0.582 -20.320 1.00 83.38 98 LYS A O 1
ATOM 782 N N . GLY A 1 99 ? -11.834 2.387 -19.043 1.00 80.62 99 GLY A N 1
ATOM 783 C CA . GLY A 1 99 ? -12.789 2.075 -17.965 1.00 80.62 99 GLY A CA 1
ATOM 784 C C . GLY A 1 99 ? -12.333 1.023 -16.936 1.00 80.62 99 GLY A C 1
ATOM 785 O O . GLY A 1 99 ? -13.041 0.804 -15.947 1.00 80.62 99 GLY A O 1
ATOM 786 N N . ARG A 1 100 ? -11.163 0.406 -17.140 1.00 88.69 100 ARG A N 1
ATOM 787 C CA . ARG A 1 100 ? -10.510 -0.561 -16.242 1.00 88.69 100 ARG A CA 1
ATOM 788 C C . ARG A 1 100 ? -9.498 0.131 -15.322 1.00 88.69 100 ARG A C 1
ATOM 790 O O . ARG A 1 100 ? -9.315 1.347 -15.374 1.00 88.69 100 ARG A O 1
ATOM 797 N N . LEU A 1 101 ? -8.840 -0.660 -14.474 1.00 93.44 101 LEU A N 1
ATOM 798 C CA . LEU A 1 101 ? -7.814 -0.186 -13.552 1.00 93.44 101 LEU A CA 1
ATOM 799 C C . LEU A 1 101 ? -6.666 0.502 -14.321 1.00 93.44 101 LEU A C 1
ATOM 801 O O . LEU A 1 101 ? -6.008 -0.149 -15.142 1.00 93.44 101 LEU A O 1
ATOM 805 N N . PRO A 1 102 ? -6.388 1.791 -14.064 1.00 94.06 102 PRO A N 1
ATOM 806 C CA . PRO A 1 102 ? -5.359 2.517 -14.796 1.00 94.06 102 PRO A CA 1
ATOM 807 C C . PRO A 1 102 ? -3.947 2.012 -14.475 1.00 94.06 102 PRO A C 1
ATOM 809 O O . PRO A 1 102 ? -3.696 1.366 -13.455 1.00 94.06 102 PRO A O 1
ATOM 812 N N . LEU A 1 103 ? -2.998 2.344 -15.351 1.00 96.06 103 LEU A N 1
ATOM 813 C CA . LEU A 1 103 ? -1.575 2.161 -15.093 1.00 96.06 103 LEU A CA 1
ATOM 814 C C . LEU A 1 103 ? -1.086 3.252 -14.131 1.00 96.06 103 LEU A C 1
ATOM 816 O O . LEU A 1 103 ? -1.291 4.441 -14.370 1.00 96.06 103 LEU A O 1
ATOM 820 N N . ARG A 1 104 ? -0.401 2.845 -13.061 1.00 97.25 104 ARG A N 1
ATOM 821 C CA . ARG A 1 104 ? 0.408 3.744 -12.235 1.00 97.25 104 ARG A CA 1
ATOM 822 C C . ARG A 1 104 ? 1.509 2.962 -11.538 1.00 97.25 104 ARG A C 1
ATOM 824 O O . ARG A 1 104 ? 1.209 2.005 -10.823 1.00 97.25 104 ARG A O 1
ATOM 831 N N . VAL A 1 105 ? 2.755 3.389 -11.721 1.00 98.38 105 VAL A N 1
ATOM 832 C CA . VAL A 1 105 ? 3.936 2.805 -11.070 1.00 98.38 105 VAL A CA 1
ATOM 833 C C . VAL A 1 105 ? 4.856 3.927 -10.596 1.00 98.38 105 VAL A C 1
ATOM 835 O O . VAL A 1 105 ? 5.240 4.784 -11.389 1.00 98.38 105 VAL A O 1
ATOM 838 N N . THR A 1 106 ? 5.224 3.950 -9.316 1.00 98.62 106 THR A N 1
ATOM 839 C CA . THR A 1 106 ? 6.218 4.900 -8.790 1.00 98.62 106 THR A CA 1
ATOM 840 C C . THR A 1 106 ? 7.592 4.688 -9.443 1.00 98.62 106 THR A C 1
ATOM 842 O O . THR A 1 106 ? 7.941 3.548 -9.767 1.00 98.62 106 THR A O 1
ATOM 845 N N . PRO A 1 107 ? 8.422 5.739 -9.595 1.00 98.62 107 PRO A N 1
ATOM 846 C CA . PRO A 1 107 ? 9.812 5.584 -10.030 1.00 98.62 107 PRO A CA 1
ATOM 847 C C . PRO A 1 107 ? 10.597 4.575 -9.185 1.00 98.62 107 PRO A C 1
ATOM 849 O O . PRO A 1 107 ? 11.352 3.778 -9.737 1.00 98.62 107 PRO A O 1
ATOM 852 N N . PHE A 1 108 ? 10.384 4.559 -7.864 1.00 98.62 108 PHE A N 1
ATOM 853 C CA . PHE A 1 108 ? 10.966 3.556 -6.975 1.00 98.62 108 PHE A CA 1
ATOM 854 C C . PHE A 1 108 ? 10.595 2.132 -7.397 1.00 98.62 108 PHE A C 1
ATOM 856 O O . PHE A 1 108 ? 11.479 1.314 -7.604 1.00 98.62 108 PHE A O 1
ATOM 863 N N . PHE A 1 109 ? 9.314 1.813 -7.579 1.00 98.56 109 PHE A N 1
ATOM 864 C CA . PHE A 1 109 ? 8.952 0.444 -7.948 1.00 98.56 109 PHE A CA 1
ATOM 865 C C . PHE A 1 109 ? 9.376 0.106 -9.386 1.00 98.56 109 PHE A C 1
ATOM 867 O O . PHE A 1 109 ? 9.744 -1.031 -9.676 1.00 98.56 109 PHE A O 1
ATOM 874 N N . ALA A 1 110 ? 9.392 1.095 -10.286 1.00 98.44 110 ALA A N 1
ATOM 875 C CA . ALA A 1 110 ? 9.924 0.937 -11.636 1.00 98.44 110 ALA A CA 1
ATOM 876 C C . ALA A 1 110 ? 11.420 0.566 -11.634 1.00 98.44 110 ALA A C 1
ATOM 878 O O . ALA A 1 110 ? 11.837 -0.249 -12.462 1.00 98.44 110 ALA A O 1
ATOM 879 N N . SER A 1 111 ? 12.206 1.071 -10.672 1.00 98.31 111 SER A N 1
ATOM 880 C CA . SER A 1 111 ? 13.620 0.701 -10.506 1.00 98.31 111 SER A CA 1
ATOM 881 C C . SER A 1 111 ? 13.824 -0.787 -10.203 1.00 98.31 111 SER A C 1
ATOM 883 O O . SER A 1 111 ? 14.873 -1.339 -10.534 1.00 98.31 111 SER A O 1
ATOM 885 N N . LEU A 1 112 ? 12.810 -1.458 -9.650 1.00 98.12 112 LEU A N 1
ATOM 886 C CA . LEU A 1 112 ? 12.860 -2.887 -9.340 1.00 98.12 112 LEU A CA 1
ATOM 887 C C . LEU A 1 112 ? 12.578 -3.769 -10.564 1.00 98.12 112 LEU A C 1
ATOM 889 O O . LEU A 1 112 ? 12.946 -4.942 -10.568 1.00 98.12 112 LEU A O 1
ATOM 893 N N . ILE A 1 113 ? 11.922 -3.227 -11.598 1.00 97.25 113 ILE A N 1
ATOM 894 C CA . ILE A 1 113 ? 11.397 -4.022 -12.722 1.00 97.25 113 ILE A CA 1
ATOM 895 C C . ILE A 1 113 ? 11.953 -3.631 -14.098 1.00 97.25 113 ILE A C 1
ATOM 897 O O . ILE A 1 113 ? 11.788 -4.401 -15.046 1.00 97.25 113 ILE A O 1
ATOM 901 N N . TYR A 1 114 ? 12.619 -2.479 -14.243 1.00 96.31 114 TYR A N 1
ATOM 902 C CA . TYR A 1 114 ? 12.989 -1.927 -15.559 1.00 96.31 114 TYR A CA 1
ATOM 903 C C . TYR A 1 114 ? 13.892 -2.825 -16.412 1.00 96.31 114 TYR A C 1
ATOM 905 O O . TYR A 1 114 ? 13.778 -2.818 -17.636 1.00 96.31 114 TYR A O 1
ATOM 913 N N . ASN A 1 115 ? 14.766 -3.607 -15.775 1.00 93.69 115 ASN A N 1
ATOM 914 C CA . ASN A 1 115 ? 15.702 -4.511 -16.444 1.00 93.69 115 ASN A CA 1
ATOM 915 C C . ASN A 1 115 ? 15.344 -5.990 -16.226 1.00 93.69 115 ASN A C 1
ATOM 917 O O . ASN A 1 115 ? 16.216 -6.852 -16.157 1.00 93.69 115 ASN A O 1
ATOM 921 N N . THR A 1 116 ? 14.058 -6.283 -16.044 1.00 96.00 116 THR A N 1
ATOM 922 C CA . THR A 1 116 ? 13.574 -7.643 -15.787 1.00 96.00 116 THR A CA 1
ATOM 923 C C . THR A 1 116 ? 12.874 -8.234 -17.010 1.00 96.00 116 THR A C 1
ATOM 925 O O . THR A 1 116 ? 12.391 -7.510 -17.881 1.00 96.00 116 THR A O 1
ATOM 928 N N . GLY A 1 117 ? 12.819 -9.568 -17.082 1.00 96.31 117 GLY A N 1
ATOM 929 C CA . GLY A 1 117 ? 12.037 -10.274 -18.099 1.00 96.31 117 GLY A CA 1
ATOM 930 C C . GLY A 1 117 ? 10.524 -10.142 -17.885 1.00 96.31 117 GLY A C 1
ATOM 931 O O . GLY A 1 117 ? 10.061 -9.827 -16.791 1.00 96.31 117 GLY A O 1
ATOM 932 N N . PHE A 1 118 ? 9.735 -10.439 -18.920 1.00 95.81 118 PHE A N 1
ATOM 933 C CA . PHE A 1 118 ? 8.269 -10.294 -18.894 1.00 95.81 118 PHE A CA 1
ATOM 934 C C . PHE A 1 118 ? 7.565 -11.197 -17.868 1.00 95.81 118 PHE A C 1
ATOM 936 O O . PHE A 1 118 ? 6.491 -10.861 -17.379 1.00 95.81 118 PHE A O 1
ATOM 943 N N . SER A 1 119 ? 8.176 -12.328 -17.506 1.00 95.19 119 SER A N 1
ATOM 944 C CA . SER A 1 119 ? 7.669 -13.251 -16.484 1.00 95.19 119 SER A CA 1
ATOM 945 C C . SER A 1 119 ? 8.052 -12.857 -15.055 1.00 95.19 119 SER A C 1
ATOM 947 O O . SER A 1 119 ? 7.670 -13.555 -14.118 1.00 95.19 119 SER A O 1
ATOM 949 N N . ASN A 1 120 ? 8.803 -11.766 -14.861 1.00 98.00 120 ASN A N 1
ATOM 950 C CA . ASN A 1 120 ? 9.245 -11.356 -13.535 1.00 98.00 120 ASN A CA 1
ATOM 951 C C . ASN A 1 120 ? 8.037 -11.084 -12.608 1.00 98.00 120 ASN A C 1
ATOM 953 O O . ASN A 1 120 ? 7.137 -10.331 -12.988 1.00 98.00 120 ASN A O 1
ATOM 957 N N . PRO A 1 121 ? 8.019 -11.642 -11.384 1.00 97.81 121 PRO A N 1
ATOM 958 C CA . PRO A 1 121 ? 6.862 -11.564 -10.491 1.00 97.81 121 PRO A CA 1
ATOM 959 C C . PRO A 1 121 ? 6.475 -10.126 -10.119 1.00 97.81 121 PRO A C 1
ATOM 961 O O . PRO A 1 121 ? 5.296 -9.784 -10.109 1.00 97.81 121 PRO A O 1
ATOM 964 N N . LEU A 1 122 ? 7.455 -9.249 -9.880 1.00 98.19 122 LEU A N 1
ATOM 965 C CA . LEU A 1 122 ? 7.197 -7.853 -9.513 1.00 98.19 122 LEU A CA 1
ATOM 966 C C . LEU A 1 122 ? 6.640 -7.068 -10.700 1.00 98.19 122 LEU A C 1
ATOM 968 O O . LEU A 1 122 ? 5.749 -6.241 -10.525 1.00 98.19 122 LEU A O 1
ATOM 972 N N . ARG A 1 123 ? 7.121 -7.348 -11.915 1.00 98.06 123 ARG A N 1
ATOM 973 C CA . ARG A 1 123 ? 6.585 -6.746 -13.141 1.00 98.06 123 ARG A CA 1
ATOM 974 C C . ARG A 1 123 ? 5.120 -7.130 -13.339 1.00 98.06 123 ARG A C 1
ATOM 976 O O . ARG A 1 123 ? 4.287 -6.252 -13.556 1.00 98.06 123 ARG A O 1
ATOM 983 N N . ARG A 1 124 ? 4.796 -8.417 -13.178 1.00 97.62 124 ARG A N 1
ATOM 984 C CA . ARG A 1 124 ? 3.426 -8.944 -13.303 1.00 97.62 124 ARG A CA 1
ATOM 985 C C . ARG A 1 124 ? 2.450 -8.359 -12.276 1.00 97.62 124 ARG A C 1
ATOM 987 O O . ARG A 1 124 ? 1.256 -8.312 -12.540 1.00 97.62 124 ARG A O 1
ATOM 994 N N . ASN A 1 125 ? 2.941 -7.855 -11.142 1.00 96.69 125 ASN A N 1
ATOM 995 C CA . ASN A 1 125 ? 2.102 -7.173 -10.157 1.00 96.69 125 ASN A CA 1
ATOM 996 C C . ASN A 1 125 ? 1.581 -5.805 -10.613 1.00 96.69 125 ASN A C 1
ATOM 998 O O . ASN A 1 125 ? 0.604 -5.331 -10.030 1.00 96.69 125 ASN A O 1
ATOM 1002 N N . VAL A 1 126 ? 2.244 -5.130 -11.561 1.00 97.00 126 VAL A N 1
ATOM 1003 C CA . VAL A 1 126 ? 1.982 -3.704 -11.847 1.00 97.00 126 VAL A CA 1
ATOM 1004 C C . VAL A 1 126 ? 1.881 -3.346 -13.329 1.00 97.00 126 VAL A C 1
ATOM 1006 O O . VAL A 1 126 ? 1.258 -2.336 -13.649 1.00 97.00 126 VAL A O 1
ATOM 1009 N N . ILE A 1 127 ? 2.461 -4.139 -14.235 1.00 97.75 127 ILE A N 1
ATOM 1010 C CA . ILE A 1 127 ? 2.374 -3.892 -15.677 1.00 97.75 127 ILE A CA 1
ATOM 1011 C C . ILE A 1 127 ? 1.191 -4.675 -16.256 1.00 97.75 127 ILE A C 1
ATOM 1013 O O . ILE A 1 127 ? 1.154 -5.895 -16.093 1.00 97.75 127 ILE A O 1
ATOM 1017 N N . PRO A 1 128 ? 0.235 -3.999 -16.921 1.00 97.00 128 PRO A N 1
ATOM 1018 C CA . PRO A 1 128 ? -0.938 -4.660 -17.462 1.00 97.00 128 PRO A CA 1
ATOM 1019 C C . PRO A 1 128 ? -0.614 -5.658 -18.571 1.00 97.00 128 PRO A C 1
ATOM 1021 O O . PRO A 1 128 ? 0.254 -5.384 -19.398 1.00 97.00 128 PRO A O 1
ATOM 1024 N N . VAL A 1 129 ? -1.371 -6.752 -18.650 1.00 96.44 129 VAL A N 1
ATOM 1025 C CA . VAL A 1 129 ? -1.295 -7.730 -19.753 1.00 96.44 129 VAL A CA 1
ATOM 1026 C C . VAL A 1 129 ? -2.669 -8.005 -20.361 1.00 96.44 129 VAL A C 1
ATOM 1028 O O . VAL A 1 129 ? -3.698 -7.742 -19.741 1.00 96.44 129 VAL A O 1
ATOM 1031 N N . VAL A 1 130 ? -2.697 -8.474 -21.613 1.00 95.94 130 VAL A N 1
ATOM 1032 C CA . VAL A 1 130 ? -3.936 -8.600 -22.402 1.00 95.94 130 VAL A CA 1
ATOM 1033 C C . VAL A 1 130 ? -4.927 -9.573 -21.765 1.00 95.94 130 VAL A C 1
ATOM 1035 O O . VAL A 1 130 ? -6.133 -9.415 -21.920 1.00 95.94 130 VAL A O 1
ATOM 1038 N N . GLU A 1 131 ? -4.434 -10.540 -20.993 1.00 94.38 131 GLU A N 1
ATOM 1039 C CA . GLU A 1 131 ? -5.248 -11.493 -20.247 1.00 94.38 131 GLU A CA 1
ATOM 1040 C C . GLU A 1 131 ? -6.199 -10.812 -19.252 1.00 94.38 131 GLU A C 1
ATOM 1042 O O . GLU A 1 131 ? -7.258 -11.355 -18.975 1.00 94.38 131 GLU A O 1
ATOM 1047 N N . GLU A 1 132 ? -5.894 -9.599 -18.782 1.00 94.25 132 GLU A N 1
ATOM 1048 C CA . GLU A 1 132 ? -6.802 -8.818 -17.926 1.00 94.25 132 GLU A CA 1
ATOM 1049 C C . GLU A 1 132 ? -8.037 -8.279 -18.659 1.00 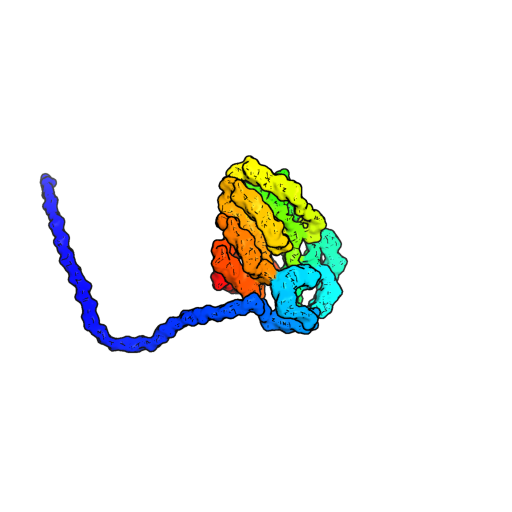94.25 132 GLU A C 1
ATOM 1051 O O . GLU A 1 132 ? -8.933 -7.705 -18.039 1.00 94.25 132 GLU A O 1
ATOM 1056 N N . LEU A 1 133 ? -8.068 -8.382 -19.990 1.00 91.81 133 LEU A N 1
ATOM 1057 C CA . LEU A 1 133 ? -9.225 -8.019 -20.804 1.00 91.81 133 LEU A CA 1
ATOM 1058 C C . LEU A 1 133 ? -10.204 -9.187 -20.957 1.00 91.81 133 LEU A C 1
ATOM 1060 O O . LEU A 1 133 ? -11.345 -8.958 -21.363 1.00 91.81 133 LEU A O 1
ATOM 1064 N N . LEU A 1 134 ? -9.765 -10.406 -20.635 1.00 91.56 134 LEU A N 1
ATOM 1065 C CA . LEU A 1 134 ? -10.614 -11.588 -20.615 1.00 91.56 134 LEU A CA 1
ATOM 1066 C C . LEU A 1 134 ? -11.565 -11.491 -19.420 1.00 91.56 134 LEU A C 1
ATOM 1068 O O . LEU A 1 134 ? -11.163 -11.057 -18.347 1.00 91.56 134 LEU A O 1
ATOM 1072 N N . HIS A 1 135 ? -12.820 -11.874 -19.637 1.00 90.31 135 HIS A N 1
ATOM 1073 C CA . HIS A 1 135 ? -13.841 -11.964 -18.597 1.00 90.31 135 HIS A CA 1
ATOM 1074 C C . HIS A 1 135 ? -14.386 -13.391 -18.605 1.00 90.31 135 HIS A C 1
ATOM 1076 O O . HIS A 1 135 ? -14.845 -13.879 -19.641 1.00 90.31 135 HIS A O 1
ATOM 1082 N N . THR A 1 136 ? -14.282 -14.086 -17.479 1.00 91.69 136 THR A N 1
ATOM 1083 C CA . THR A 1 136 ? -14.830 -15.432 -17.287 1.00 91.69 136 THR A CA 1
ATOM 1084 C C . THR A 1 136 ? -16.236 -15.390 -16.682 1.00 91.69 136 THR A C 1
ATOM 1086 O O . THR A 1 136 ? -16.633 -14.418 -16.049 1.00 91.69 136 THR A O 1
ATOM 1089 N N . ALA A 1 137 ? -17.013 -16.464 -16.854 1.00 93.94 137 ALA A N 1
ATOM 1090 C CA . ALA A 1 137 ? -18.405 -16.518 -16.388 1.00 93.94 137 ALA A CA 1
ATOM 1091 C C . ALA A 1 137 ? -18.567 -16.393 -14.859 1.00 93.94 137 ALA A C 1
ATOM 1093 O O . ALA A 1 137 ? -19.634 -16.006 -14.388 1.00 93.94 137 ALA A O 1
ATOM 1094 N N . SER A 1 138 ? -17.525 -16.732 -14.094 1.00 92.06 138 SER A N 1
ATOM 1095 C CA . SER A 1 138 ? -17.543 -16.692 -12.627 1.00 92.06 138 SER A CA 1
ATOM 1096 C C . SER A 1 138 ? -17.141 -15.334 -12.047 1.00 92.06 138 SER A C 1
ATOM 1098 O O . SER A 1 138 ? -17.401 -15.093 -10.871 1.00 92.06 138 SER A O 1
ATOM 1100 N N . GLU A 1 139 ? -16.505 -14.469 -12.840 1.00 92.69 139 GLU A N 1
ATOM 1101 C CA . GLU A 1 139 ? -16.010 -13.168 -12.382 1.00 92.69 139 GLU A CA 1
ATOM 1102 C C . GLU A 1 139 ? -17.159 -12.216 -12.055 1.00 92.69 139 GLU A C 1
ATOM 1104 O O . GLU A 1 139 ? -18.118 -12.081 -12.827 1.00 92.69 139 GLU A O 1
ATOM 1109 N N . GLN A 1 140 ? -17.032 -11.505 -10.933 1.00 91.88 140 GLN A N 1
ATOM 1110 C CA . GLN A 1 140 ? -18.017 -10.528 -10.485 1.00 91.88 140 GLN A CA 1
ATOM 1111 C C . GLN A 1 140 ? -17.381 -9.140 -10.336 1.00 91.88 140 GLN A C 1
ATOM 1113 O O . GLN A 1 140 ? -16.248 -9.015 -9.889 1.00 91.88 140 GLN A O 1
ATOM 1118 N N . PRO A 1 141 ? -18.102 -8.045 -10.642 1.00 89.12 141 PRO A N 1
ATOM 1119 C CA . PRO A 1 141 ? -17.570 -6.700 -10.414 1.00 89.12 141 PRO A CA 1
ATOM 1120 C C . PRO A 1 141 ? -17.311 -6.370 -8.935 1.00 89.12 141 PRO A C 1
ATOM 1122 O O . PRO A 1 141 ? -16.482 -5.515 -8.641 1.00 89.12 141 PRO A O 1
ATOM 1125 N N . ASP A 1 142 ? -18.056 -6.993 -8.018 1.00 92.94 142 ASP A N 1
ATOM 1126 C CA . ASP A 1 142 ? -17.949 -6.831 -6.562 1.00 92.94 142 ASP A CA 1
ATOM 1127 C C . ASP A 1 142 ? -18.159 -8.201 -5.882 1.00 92.94 142 ASP A C 1
ATOM 1129 O O . ASP A 1 142 ? -19.227 -8.455 -5.319 1.00 92.94 142 ASP A O 1
ATOM 1133 N N . PRO A 1 143 ? -17.175 -9.119 -5.970 1.00 93.69 143 PRO A N 1
ATOM 1134 C CA . PRO A 1 143 ? -17.315 -10.505 -5.497 1.00 93.69 143 PRO A CA 1
ATOM 1135 C C . PRO A 1 143 ? -17.469 -10.610 -3.984 1.00 93.69 143 PRO A C 1
ATOM 1137 O O . PRO A 1 143 ? -17.927 -11.621 -3.457 1.00 93.69 143 PRO A O 1
ATOM 1140 N N . LEU A 1 144 ? -17.065 -9.561 -3.270 1.00 94.38 144 LEU A N 1
ATOM 1141 C CA . LEU A 1 144 ? -17.160 -9.488 -1.825 1.00 94.38 144 LEU A CA 1
ATOM 1142 C C . LEU A 1 144 ? -18.442 -8.773 -1.372 1.00 94.38 144 LEU A C 1
ATOM 1144 O O . LEU A 1 144 ? -18.679 -8.667 -0.171 1.00 94.38 144 LEU A O 1
ATOM 1148 N N . HIS A 1 145 ? -19.275 -8.293 -2.296 1.00 93.12 145 HIS A N 1
ATOM 1149 C CA . HIS A 1 145 ? -20.495 -7.548 -1.997 1.00 93.12 145 HIS A CA 1
ATOM 1150 C C . HIS A 1 145 ? -20.251 -6.309 -1.112 1.00 93.12 145 HIS A C 1
ATOM 1152 O O . HIS A 1 145 ? -21.062 -5.965 -0.252 1.00 93.12 145 HIS A O 1
ATOM 1158 N N . GLU A 1 146 ? -19.118 -5.620 -1.280 1.00 94.19 146 GLU A N 1
ATOM 1159 C CA . GLU A 1 146 ? -18.785 -4.425 -0.495 1.00 94.19 146 GLU A CA 1
ATOM 1160 C C . GLU A 1 146 ? -19.867 -3.346 -0.600 1.00 94.19 146 GLU A C 1
ATOM 1162 O O . GLU A 1 146 ? -20.172 -2.688 0.394 1.00 94.19 146 GLU A O 1
ATOM 1167 N N . LYS A 1 147 ? -20.514 -3.215 -1.764 1.00 92.00 147 LYS A N 1
ATOM 1168 C CA . LYS A 1 147 ? -21.588 -2.238 -1.973 1.00 92.00 147 LYS A CA 1
ATOM 1169 C C . LYS A 1 147 ? -22.853 -2.548 -1.180 1.00 92.00 147 LYS A C 1
ATOM 1171 O O . LYS A 1 147 ? -23.459 -1.623 -0.649 1.00 92.00 147 LYS A O 1
ATOM 1176 N N . SER A 1 148 ? -23.267 -3.814 -1.083 1.00 93.88 148 SER A N 1
ATOM 1177 C CA . SER A 1 148 ? -24.492 -4.163 -0.343 1.00 93.88 148 SER A CA 1
ATOM 1178 C C . SER A 1 148 ? -24.312 -4.022 1.166 1.00 93.88 148 SER A C 1
ATOM 1180 O O . SER A 1 148 ? -25.282 -3.802 1.880 1.00 93.88 148 SER A O 1
ATOM 1182 N N . PHE A 1 149 ? -23.071 -4.113 1.646 1.00 96.19 149 PHE A N 1
ATOM 1183 C CA . PHE A 1 149 ? -22.707 -3.867 3.039 1.00 96.19 149 PHE A CA 1
ATOM 1184 C C . PHE A 1 149 ? -22.278 -2.414 3.291 1.00 96.19 149 PHE A C 1
ATOM 1186 O O . PHE A 1 149 ? -21.589 -2.159 4.278 1.00 96.19 149 PHE A O 1
ATOM 1193 N N . SER A 1 150 ? -22.649 -1.464 2.420 1.00 96.31 150 SER A N 1
ATOM 1194 C CA . SER A 1 150 ? -22.255 -0.056 2.541 1.00 96.31 150 SER A CA 1
ATOM 1195 C C . SER A 1 150 ? -23.411 0.842 3.008 1.00 96.31 150 SER A C 1
ATOM 1197 O O . SER A 1 150 ? -24.125 1.408 2.179 1.00 96.31 150 SER A O 1
ATOM 1199 N N . PRO A 1 151 ? -23.626 0.991 4.331 1.00 96.44 151 PRO A N 1
ATOM 1200 C CA . PRO A 1 151 ? -24.734 1.784 4.875 1.00 96.44 151 PRO A CA 1
ATOM 1201 C C . PRO A 1 151 ? -24.567 3.288 4.624 1.00 96.44 151 PRO A C 1
ATOM 1203 O O . PRO A 1 151 ? -25.545 4.016 4.472 1.00 96.44 151 PRO A O 1
ATOM 1206 N N . VAL A 1 152 ? -23.321 3.758 4.566 1.00 96.69 152 VAL A N 1
ATOM 1207 C CA . VAL A 1 152 ? -22.952 5.119 4.170 1.00 96.69 152 VAL A CA 1
ATOM 1208 C C . VAL A 1 152 ? -21.721 5.056 3.276 1.00 96.69 152 VAL A C 1
ATOM 1210 O O . VAL A 1 152 ? -20.889 4.157 3.418 1.00 96.69 152 VAL A O 1
ATOM 1213 N N . LYS A 1 153 ? -21.579 6.028 2.366 1.00 94.25 153 LYS A N 1
ATOM 1214 C CA . LYS A 1 153 ? -20.440 6.093 1.442 1.00 94.25 153 LYS A CA 1
ATOM 1215 C C . LYS A 1 153 ? -19.125 6.011 2.218 1.00 94.25 153 LYS A C 1
ATOM 1217 O O . LYS A 1 153 ? -18.873 6.806 3.118 1.00 94.25 153 LYS A O 1
ATOM 1222 N N . GLY A 1 154 ? -18.285 5.055 1.839 1.00 94.56 154 GLY A N 1
ATOM 1223 C CA . GLY A 1 154 ? -16.987 4.832 2.464 1.00 94.56 154 GLY A CA 1
ATOM 1224 C C . GLY A 1 154 ? -16.974 3.769 3.553 1.00 94.56 154 GLY A C 1
ATOM 1225 O O . GLY A 1 154 ? -15.913 3.220 3.816 1.00 94.56 154 GLY A O 1
ATOM 1226 N N . ILE A 1 155 ? -18.109 3.444 4.168 1.00 97.88 155 ILE A N 1
ATOM 1227 C CA . ILE A 1 155 ? -18.178 2.381 5.171 1.00 97.88 155 ILE A CA 1
ATOM 1228 C C . ILE A 1 155 ? -18.614 1.090 4.503 1.00 97.88 155 ILE A C 1
ATOM 1230 O O . ILE A 1 155 ? -19.579 1.088 3.750 1.00 97.88 155 ILE A O 1
ATOM 1234 N N . VAL A 1 156 ? -17.927 -0.003 4.817 1.00 97.94 156 VAL A N 1
ATOM 1235 C CA . VAL A 1 156 ? -18.384 -1.370 4.572 1.00 97.94 156 VAL A CA 1
ATOM 1236 C C . VAL A 1 156 ? -18.483 -2.064 5.929 1.00 97.94 156 VAL A C 1
ATOM 1238 O O . VAL A 1 156 ? -17.467 -2.330 6.577 1.00 97.94 156 VAL A O 1
ATOM 1241 N N . HIS A 1 157 ? -19.708 -2.346 6.366 1.00 98.31 157 HIS A N 1
ATOM 1242 C CA . HIS A 1 157 ? -20.020 -2.999 7.635 1.00 98.31 157 HIS A CA 1
ATOM 1243 C C . HIS A 1 157 ? -20.584 -4.398 7.362 1.00 98.31 157 HIS A C 1
ATOM 1245 O O . HIS A 1 157 ? -21.790 -4.612 7.299 1.00 98.31 157 HIS A O 1
ATOM 1251 N N . ARG A 1 158 ? -19.680 -5.354 7.117 1.00 97.12 158 ARG A N 1
ATOM 1252 C CA . ARG A 1 158 ? -20.040 -6.757 6.836 1.00 97.12 158 ARG A CA 1
ATOM 1253 C C . ARG A 1 158 ? -20.067 -7.623 8.090 1.00 97.12 158 ARG A C 1
ATOM 1255 O O . ARG A 1 158 ? -20.841 -8.569 8.174 1.00 97.12 158 ARG A O 1
ATOM 1262 N N . TYR A 1 159 ? -19.148 -7.359 9.010 1.00 97.94 159 TYR A N 1
ATOM 1263 C CA . TYR A 1 159 ? -18.936 -8.187 10.189 1.00 97.94 159 TYR A CA 1
ATOM 1264 C C . TYR A 1 159 ? -19.523 -7.510 11.425 1.00 97.94 159 TYR A C 1
ATOM 1266 O O . TYR A 1 159 ? -19.511 -6.288 11.455 1.00 97.94 159 TYR A O 1
ATOM 1274 N N . PRO A 1 160 ? -19.956 -8.266 12.449 1.00 98.19 160 PRO A N 1
ATOM 1275 C CA . PRO A 1 160 ? -20.722 -7.703 13.562 1.00 98.19 160 PRO A CA 1
ATOM 1276 C C . PRO A 1 160 ? -20.032 -6.591 14.358 1.00 98.19 160 PRO A C 1
ATOM 1278 O O . PRO A 1 160 ? -20.714 -5.739 14.899 1.00 98.19 160 PRO A O 1
ATOM 1281 N N . ASP A 1 161 ? -18.705 -6.627 14.485 1.00 98.31 161 ASP A N 1
ATOM 1282 C CA . ASP A 1 161 ? -17.966 -5.816 15.460 1.00 98.31 161 ASP A CA 1
ATOM 1283 C C . ASP A 1 161 ? -16.936 -4.869 14.826 1.00 98.31 161 ASP A C 1
ATOM 1285 O O . ASP A 1 161 ? -16.106 -4.272 15.520 1.00 98.31 161 ASP A O 1
ATOM 1289 N N . ARG A 1 162 ? -16.926 -4.766 13.490 1.00 98.69 162 ARG A N 1
ATOM 1290 C CA . ARG A 1 162 ? -15.870 -4.052 12.767 1.00 98.69 162 ARG A CA 1
ATOM 1291 C C . ARG A 1 162 ? -16.294 -3.542 11.406 1.00 98.69 162 ARG A C 1
ATOM 1293 O O . ARG A 1 162 ? -17.027 -4.200 10.664 1.00 98.69 162 ARG A O 1
ATOM 1300 N N . VAL A 1 163 ? -15.700 -2.418 11.024 1.00 98.81 163 VAL A N 1
ATOM 1301 C CA . VAL A 1 163 ? -15.938 -1.783 9.727 1.00 98.81 163 VAL A CA 1
ATOM 1302 C C . VAL A 1 163 ? -14.656 -1.574 8.940 1.00 98.81 163 VAL A C 1
ATOM 1304 O O . VAL A 1 163 ? -13.577 -1.342 9.486 1.00 98.81 163 VAL A O 1
ATOM 1307 N N . LEU A 1 164 ? -14.797 -1.621 7.621 1.00 98.44 164 LEU A N 1
ATOM 1308 C CA . LEU A 1 164 ? -13.815 -1.112 6.676 1.00 98.44 164 LEU A CA 1
ATOM 1309 C C . LEU A 1 164 ? -14.223 0.311 6.289 1.00 98.44 164 LEU A C 1
ATOM 1311 O O . LEU A 1 164 ? -15.340 0.526 5.826 1.00 98.44 164 LEU A O 1
ATOM 1315 N N . PHE A 1 165 ? -13.311 1.264 6.440 1.00 98.25 165 PHE A N 1
ATOM 1316 C CA . PHE A 1 165 ? -13.502 2.651 6.045 1.00 98.25 165 PHE A CA 1
ATOM 1317 C C . PHE A 1 165 ? -12.597 2.996 4.855 1.00 98.25 165 PHE A C 1
ATOM 1319 O O . PHE A 1 165 ? -11.389 3.189 4.997 1.00 98.25 165 PHE A O 1
ATOM 1326 N N . THR A 1 166 ? -13.172 3.059 3.654 1.00 96.06 166 THR A N 1
ATOM 1327 C CA . THR A 1 166 ? -12.470 3.388 2.411 1.00 96.06 166 THR A CA 1
ATOM 1328 C C . THR A 1 166 ? -12.333 4.903 2.250 1.00 96.06 166 THR A C 1
ATOM 1330 O O . THR A 1 166 ? -13.238 5.570 1.750 1.00 96.06 166 THR A O 1
ATOM 1333 N N . VAL A 1 167 ? -11.194 5.456 2.662 1.00 96.50 167 VAL A N 1
ATOM 1334 C CA . VAL A 1 167 ? -10.978 6.914 2.759 1.00 96.50 167 VAL A CA 1
ATOM 1335 C C . VAL A 1 167 ? -10.416 7.551 1.487 1.00 96.50 167 VAL A C 1
ATOM 1337 O O . VAL A 1 167 ? -10.362 8.771 1.356 1.00 96.50 167 VAL A O 1
ATOM 1340 N N . THR A 1 168 ? -9.985 6.733 0.531 1.00 95.06 168 THR A N 1
ATOM 1341 C CA . THR A 1 168 ? -9.441 7.165 -0.760 1.00 95.06 168 THR A CA 1
ATOM 1342 C C . THR A 1 168 ? -9.665 6.081 -1.808 1.00 95.06 168 THR A C 1
ATOM 1344 O O . THR A 1 168 ? -9.792 4.910 -1.465 1.00 95.06 168 THR A O 1
ATOM 1347 N N . GLN A 1 169 ? -9.667 6.455 -3.086 1.00 93.69 169 GLN A N 1
ATOM 1348 C CA . GLN A 1 169 ? -9.637 5.526 -4.227 1.00 93.69 169 GLN A CA 1
ATOM 1349 C C . GLN A 1 169 ? -8.292 5.585 -4.972 1.00 93.69 169 GLN A C 1
ATOM 1351 O O . GLN A 1 169 ? -8.160 5.068 -6.078 1.00 93.69 169 GLN A O 1
ATOM 1356 N N . VAL A 1 170 ? -7.286 6.244 -4.391 1.00 94.44 170 VAL A N 1
ATOM 1357 C CA . VAL A 1 170 ? -5.962 6.435 -4.994 1.00 94.44 170 VAL A CA 1
ATOM 1358 C C . VAL A 1 170 ? -4.955 5.488 -4.355 1.00 94.44 170 VAL A C 1
ATOM 1360 O O . VAL A 1 170 ? -4.898 5.377 -3.132 1.00 94.44 170 VAL A O 1
ATOM 1363 N N . CYS A 1 171 ? -4.126 4.860 -5.189 1.00 96.88 171 CYS A N 1
ATOM 1364 C CA . CYS A 1 171 ? -2.928 4.132 -4.774 1.00 96.88 171 CYS A CA 1
ATOM 1365 C C . CYS A 1 171 ? -1.682 4.779 -5.396 1.00 96.88 171 CYS A C 1
ATOM 1367 O O . CYS A 1 171 ? -1.767 5.443 -6.434 1.00 96.88 171 CYS A O 1
ATOM 1369 N N . SER A 1 172 ? -0.516 4.564 -4.784 1.00 96.31 172 SER A N 1
ATOM 1370 C CA . SER A 1 172 ? 0.782 4.924 -5.373 1.00 96.31 172 SER A CA 1
ATOM 1371 C C . SER A 1 172 ? 1.122 4.035 -6.571 1.00 96.31 172 SER A C 1
ATOM 1373 O O . SER A 1 172 ? 1.528 4.550 -7.610 1.00 96.31 172 SER A O 1
ATOM 1375 N N . ASN A 1 173 ? 0.848 2.732 -6.449 1.00 96.25 173 ASN A N 1
ATOM 1376 C CA . ASN A 1 173 ? 0.851 1.761 -7.539 1.00 96.25 173 ASN A CA 1
ATOM 1377 C C . ASN A 1 173 ? -0.505 1.063 -7.632 1.00 96.25 173 ASN A C 1
ATOM 1379 O O . ASN A 1 173 ? -1.077 0.690 -6.607 1.00 96.25 173 ASN A O 1
ATOM 1383 N N . TYR A 1 174 ? -0.983 0.808 -8.849 1.00 97.31 174 TYR A N 1
ATOM 1384 C CA . TYR A 1 174 ? -2.184 -0.001 -9.058 1.00 97.31 174 TYR A CA 1
ATOM 1385 C C . TYR A 1 174 ? -1.817 -1.469 -9.297 1.00 97.31 174 TYR A C 1
ATOM 1387 O O . TYR A 1 174 ? -1.271 -1.826 -10.340 1.00 97.31 174 TYR A O 1
ATOM 1395 N N . CYS A 1 175 ? -2.105 -2.318 -8.306 1.00 97.62 175 CYS A N 1
ATOM 1396 C CA . CYS A 1 175 ? -1.883 -3.762 -8.378 1.00 97.62 175 CYS A CA 1
ATOM 1397 C C . CYS A 1 175 ? -2.773 -4.379 -9.466 1.00 97.62 175 CYS A C 1
ATOM 1399 O O . CYS A 1 175 ? -3.988 -4.212 -9.406 1.00 97.62 175 CYS A O 1
ATOM 1401 N N . ARG A 1 176 ? -2.217 -5.154 -10.404 1.00 97.12 176 ARG A N 1
ATOM 1402 C CA . ARG A 1 176 ? -2.998 -5.793 -11.487 1.00 97.12 176 ARG A CA 1
ATOM 1403 C C . ARG A 1 176 ? -3.964 -6.888 -11.017 1.00 97.12 176 ARG A C 1
ATOM 1405 O O . ARG A 1 176 ? -4.787 -7.353 -11.786 1.00 97.12 176 ARG A O 1
ATOM 1412 N N . TYR A 1 177 ? -3.901 -7.251 -9.741 1.00 96.31 177 TYR A N 1
ATOM 1413 C CA . TYR A 1 177 ? -4.778 -8.209 -9.063 1.00 96.31 177 TYR A CA 1
ATOM 1414 C C . TYR A 1 177 ? -5.678 -7.528 -8.008 1.00 96.31 177 TYR A C 1
ATOM 1416 O O . TYR A 1 177 ? -6.043 -8.120 -6.998 1.00 96.31 177 TYR A O 1
ATOM 1424 N N . CYS A 1 178 ? -5.976 -6.235 -8.171 1.00 96.25 178 CYS A N 1
ATOM 1425 C CA . CYS A 1 178 ? -6.754 -5.475 -7.193 1.00 96.25 178 CYS A CA 1
ATOM 1426 C C . CYS A 1 178 ? -8.231 -5.916 -7.158 1.00 96.25 178 CYS A C 1
ATOM 1428 O O . CYS A 1 178 ? -8.972 -5.641 -8.102 1.00 96.25 178 CYS A O 1
ATOM 1430 N N . THR A 1 179 ? -8.686 -6.466 -6.024 1.00 94.38 179 THR A N 1
ATOM 1431 C CA . THR A 1 179 ? -10.106 -6.784 -5.750 1.00 94.38 179 THR A CA 1
ATOM 1432 C C . THR A 1 179 ? -11.033 -5.579 -5.947 1.00 94.38 179 THR A C 1
ATOM 1434 O O . THR A 1 179 ? -12.175 -5.703 -6.376 1.00 94.38 179 THR A O 1
ATOM 1437 N N . ARG A 1 180 ? -10.529 -4.371 -5.666 1.00 92.12 180 ARG A N 1
ATOM 1438 C CA . ARG A 1 180 ? -11.270 -3.107 -5.802 1.00 92.12 180 ARG A CA 1
ATOM 1439 C C . ARG A 1 180 ? -10.998 -2.391 -7.122 1.00 92.12 180 ARG A C 1
ATOM 1441 O O . ARG A 1 180 ? -11.183 -1.180 -7.214 1.00 92.12 180 ARG A O 1
ATOM 1448 N N . SER A 1 181 ? -10.572 -3.109 -8.161 1.00 91.50 181 SER A N 1
ATOM 1449 C CA . SER A 1 181 ? -10.334 -2.536 -9.497 1.00 91.50 181 SER A CA 1
ATOM 1450 C C . SER A 1 181 ? -11.563 -1.829 -10.089 1.00 91.50 181 SER A C 1
ATOM 1452 O O . SER A 1 181 ? -11.424 -0.944 -10.934 1.00 91.50 181 SER A O 1
ATOM 1454 N N . HIS A 1 182 ? -12.763 -2.163 -9.606 1.00 85.56 182 HIS A N 1
ATOM 1455 C CA . HIS A 1 182 ? -14.017 -1.515 -9.973 1.00 85.56 182 HIS A CA 1
ATOM 1456 C C . HIS A 1 182 ? -14.209 -0.108 -9.363 1.00 85.56 182 HIS A C 1
ATOM 1458 O O . HIS A 1 182 ? -15.012 0.666 -9.891 1.00 85.56 182 HIS A O 1
ATOM 1464 N N . SER A 1 183 ? -13.517 0.233 -8.267 1.00 84.25 183 SER A N 1
ATOM 1465 C CA . SER A 1 183 ? -13.651 1.520 -7.557 1.00 84.25 183 SER A CA 1
ATOM 1466 C C . SER A 1 183 ? -12.359 2.343 -7.555 1.00 84.25 183 SER A C 1
ATOM 1468 O O . SER A 1 183 ? -12.399 3.562 -7.731 1.00 84.25 183 SER A O 1
ATOM 1470 N N . VAL A 1 184 ? -11.211 1.684 -7.391 1.00 85.94 184 VAL A N 1
ATOM 1471 C CA . VAL A 1 184 ? -9.886 2.302 -7.294 1.00 85.94 184 VAL A CA 1
ATOM 1472 C C . VAL A 1 184 ? -9.449 2.864 -8.650 1.00 85.94 184 VAL A C 1
ATOM 1474 O O . VAL A 1 184 ? -9.736 2.308 -9.708 1.00 85.94 184 VAL A O 1
ATOM 1477 N N . GLY A 1 185 ? -8.749 3.999 -8.632 1.00 79.06 185 GLY A N 1
ATOM 1478 C CA . GLY A 1 185 ? -8.295 4.692 -9.840 1.00 79.06 185 GLY A CA 1
ATOM 1479 C C . GLY A 1 185 ? -9.376 5.501 -10.554 1.00 79.06 185 GLY A C 1
ATOM 1480 O O . GLY A 1 185 ? -9.115 6.043 -11.628 1.00 79.06 185 GLY A O 1
ATOM 1481 N N . ARG A 1 186 ? -10.569 5.623 -9.961 1.00 79.12 186 ARG A N 1
ATOM 1482 C CA . ARG A 1 186 ? -11.661 6.468 -10.461 1.00 79.12 186 ARG A CA 1
ATOM 1483 C C . ARG A 1 186 ? -11.656 7.850 -9.799 1.00 79.12 186 ARG A C 1
ATOM 1485 O O . ARG A 1 186 ? -11.031 8.063 -8.763 1.00 79.12 186 ARG A O 1
ATOM 1492 N N . LEU A 1 187 ? -12.352 8.805 -10.420 1.00 67.38 187 LEU A N 1
ATOM 1493 C CA . LEU A 1 187 ? -12.441 10.197 -9.951 1.00 67.38 187 LEU A CA 1
ATOM 1494 C C . LEU A 1 187 ? -13.399 10.395 -8.765 1.00 67.38 187 LEU A C 1
ATOM 1496 O O . LEU A 1 187 ? -13.505 11.516 -8.271 1.00 67.38 187 LEU A O 1
ATOM 1500 N N . ASP A 1 188 ? -14.076 9.342 -8.298 1.00 74.25 188 ASP A N 1
ATOM 1501 C CA . ASP A 1 188 ? -14.942 9.441 -7.126 1.00 74.25 188 ASP A CA 1
ATOM 1502 C C . ASP A 1 188 ? -14.090 9.583 -5.857 1.00 74.25 188 ASP A C 1
ATOM 1504 O O . ASP A 1 188 ? -13.363 8.672 -5.454 1.00 74.25 188 ASP A O 1
ATOM 1508 N N . ARG A 1 189 ? -14.139 10.773 -5.256 1.00 77.19 189 ARG A N 1
ATOM 1509 C CA . ARG A 1 189 ? -13.386 11.126 -4.051 1.00 77.19 189 ARG A CA 1
ATOM 1510 C C . ARG A 1 189 ? -14.353 11.278 -2.890 1.00 77.19 189 ARG A C 1
ATOM 1512 O O . ARG A 1 189 ? -15.434 11.841 -3.051 1.00 77.19 189 ARG A O 1
ATOM 1519 N N . LEU A 1 190 ? -13.937 10.810 -1.718 1.00 84.88 190 LEU A N 1
ATOM 1520 C CA . LEU A 1 190 ? -14.633 11.150 -0.487 1.00 84.88 190 LEU A CA 1
ATOM 1521 C C . LEU A 1 190 ? -14.288 12.588 -0.107 1.00 84.88 190 LEU A C 1
ATOM 1523 O O . LEU A 1 190 ? -13.116 12.973 -0.071 1.00 84.88 190 LEU A O 1
ATOM 1527 N N . GLY A 1 191 ? -15.325 13.380 0.139 1.00 87.88 191 GLY A N 1
ATOM 1528 C CA . GLY A 1 191 ? -15.193 14.717 0.699 1.00 87.88 191 GLY A CA 1
ATOM 1529 C C . GLY A 1 191 ? -15.294 14.702 2.221 1.00 87.88 191 GLY A C 1
ATOM 1530 O O . GLY A 1 191 ? -15.686 13.708 2.829 1.00 87.88 191 GLY A O 1
ATOM 1531 N N . LYS A 1 192 ? -15.033 15.856 2.845 1.00 91.00 192 LYS A N 1
ATOM 1532 C CA . LYS A 1 192 ? -15.195 16.036 4.297 1.00 91.00 192 LYS A CA 1
ATOM 1533 C C . LYS A 1 192 ? -16.584 15.598 4.785 1.00 91.00 192 LYS A C 1
ATOM 1535 O O . LYS A 1 192 ? -16.681 14.913 5.789 1.00 91.00 192 LYS A O 1
ATOM 1540 N N . GLN A 1 193 ? -17.646 15.924 4.043 1.00 95.12 193 GLN A N 1
ATOM 1541 C CA . GLN A 1 193 ? -19.016 15.524 4.393 1.00 95.12 193 GLN A CA 1
ATOM 1542 C C . GLN A 1 193 ? -19.227 14.002 4.396 1.00 95.12 193 GLN A C 1
ATOM 1544 O O . GLN A 1 193 ? -20.015 13.505 5.197 1.00 95.12 193 GLN A O 1
ATOM 1549 N N . ASP A 1 194 ? -18.543 13.261 3.519 1.00 95.94 194 ASP A N 1
ATOM 1550 C CA . ASP A 1 194 ? -18.618 11.797 3.512 1.00 95.94 194 ASP A CA 1
ATOM 1551 C C . ASP A 1 194 ? -17.925 11.222 4.754 1.00 95.94 194 ASP A C 1
ATOM 1553 O O . ASP A 1 194 ? -18.444 10.297 5.374 1.00 95.94 194 ASP A O 1
ATOM 1557 N N . PHE A 1 195 ? -16.800 11.817 5.169 1.00 97.31 195 PHE A N 1
ATOM 1558 C CA . PHE A 1 195 ? -16.130 11.444 6.416 1.00 97.31 195 PHE A CA 1
ATOM 1559 C C . PHE A 1 195 ? -17.004 11.709 7.643 1.00 97.31 195 PHE A C 1
ATOM 1561 O O . PHE A 1 195 ? -17.147 10.816 8.471 1.00 97.31 195 PHE A O 1
ATOM 1568 N N . GLU A 1 196 ? -17.672 12.862 7.725 1.00 97.88 196 GLU A N 1
ATOM 1569 C CA . GLU A 1 196 ? -18.579 13.158 8.846 1.00 97.88 196 GLU A CA 1
ATOM 1570 C C . GLU A 1 196 ? -19.727 12.150 8.957 1.00 97.88 196 GLU A C 1
ATOM 1572 O O . GLU A 1 196 ? -20.074 11.711 10.057 1.00 97.88 196 GLU A O 1
ATOM 1577 N N . LYS A 1 197 ? -20.299 11.733 7.819 1.00 98.38 197 LYS A N 1
ATOM 1578 C CA . LYS A 1 197 ? -21.328 10.683 7.786 1.00 98.38 197 LYS A CA 1
ATOM 1579 C C . LYS A 1 197 ? -20.775 9.342 8.262 1.00 98.38 197 LYS A C 1
ATOM 1581 O O . LYS A 1 197 ? -21.455 8.641 9.005 1.00 98.38 197 LYS A O 1
ATOM 1586 N N . ALA A 1 198 ? -19.551 8.999 7.864 1.00 98.38 198 ALA A N 1
ATOM 1587 C CA . ALA A 1 198 ? -18.875 7.787 8.309 1.00 98.38 198 ALA A CA 1
ATOM 1588 C C . ALA A 1 198 ? -18.591 7.802 9.822 1.00 98.38 198 ALA A C 1
ATOM 1590 O O . ALA A 1 198 ? -18.909 6.828 10.500 1.00 98.38 198 ALA A O 1
ATOM 1591 N N . PHE A 1 199 ? -18.076 8.906 10.375 1.00 98.69 199 PHE A N 1
ATOM 1592 C CA . PHE A 1 199 ? -17.859 9.045 11.822 1.00 98.69 199 PHE A CA 1
ATOM 1593 C C . PHE A 1 199 ? -19.173 8.958 12.598 1.00 98.69 199 PHE A C 1
ATOM 1595 O O . PHE A 1 199 ? -19.255 8.224 13.578 1.00 98.69 199 PHE A O 1
ATOM 1602 N N . SER A 1 200 ? -20.218 9.639 12.117 1.00 98.69 200 SER A N 1
ATOM 1603 C CA . SER A 1 200 ? -21.555 9.594 12.722 1.00 98.69 200 SER A CA 1
ATOM 1604 C C . SER A 1 200 ? -22.127 8.177 12.719 1.00 98.69 200 SER A C 1
ATOM 1606 O O . SER A 1 200 ? -22.695 7.739 13.716 1.00 98.69 200 SER A O 1
ATOM 1608 N N . TYR A 1 201 ? -21.941 7.438 11.620 1.00 98.81 201 TYR A N 1
ATOM 1609 C CA . TYR A 1 201 ? -22.336 6.037 11.536 1.00 98.81 201 TYR A CA 1
ATOM 1610 C C . TYR A 1 201 ? -21.603 5.193 12.585 1.00 98.81 201 TYR A C 1
ATOM 1612 O O . TYR A 1 201 ? -22.258 4.511 13.367 1.00 98.81 201 TYR A O 1
ATOM 1620 N N . ILE A 1 202 ? -20.270 5.283 12.661 1.00 98.81 202 ILE A N 1
ATOM 1621 C CA . ILE A 1 202 ? -19.474 4.509 13.629 1.00 98.81 202 ILE A CA 1
ATOM 1622 C C . ILE A 1 202 ? -19.870 4.858 15.072 1.00 98.81 202 ILE A C 1
ATOM 1624 O O . ILE A 1 202 ? -20.031 3.967 15.901 1.00 98.81 202 ILE A O 1
ATOM 1628 N N . ALA A 1 203 ? -20.088 6.141 15.371 1.00 98.75 203 ALA A N 1
ATOM 1629 C CA . ALA A 1 203 ? -20.483 6.603 16.699 1.00 98.75 203 ALA A CA 1
ATOM 1630 C C . ALA A 1 203 ? -21.878 6.104 17.121 1.00 98.75 203 ALA A C 1
ATOM 1632 O O . ALA A 1 203 ? -22.110 5.852 18.302 1.00 98.75 203 ALA A O 1
ATOM 1633 N N . ALA A 1 204 ? -22.802 5.941 16.170 1.00 98.62 204 ALA A N 1
ATOM 1634 C CA . ALA A 1 204 ? -24.152 5.445 16.437 1.00 98.62 204 ALA A CA 1
ATOM 1635 C C . ALA A 1 204 ? -24.226 3.919 16.660 1.00 98.62 204 ALA A C 1
ATOM 1637 O O . ALA A 1 204 ? -25.202 3.444 17.236 1.00 98.62 204 ALA A O 1
ATOM 1638 N N . HIS A 1 205 ? -23.213 3.161 16.231 1.00 98.69 205 HIS A N 1
ATOM 1639 C CA . HIS A 1 205 ? -23.194 1.693 16.249 1.00 98.69 205 HIS A CA 1
ATOM 1640 C C . HIS A 1 205 ? -22.157 1.198 17.265 1.00 98.69 205 HIS A C 1
ATOM 1642 O O . HIS A 1 205 ? -20.966 1.076 16.965 1.00 98.69 205 HIS A O 1
ATOM 1648 N N . ARG A 1 206 ? -22.612 0.977 18.506 1.00 98.50 206 ARG A N 1
ATOM 1649 C CA . ARG A 1 206 ? -21.762 0.690 19.679 1.00 98.50 206 ARG A CA 1
ATOM 1650 C C . ARG A 1 206 ? -21.056 -0.662 19.639 1.00 98.50 206 ARG A C 1
ATOM 1652 O O . ARG A 1 206 ? -20.105 -0.873 20.381 1.00 98.50 206 ARG A O 1
ATOM 1659 N N . GLU A 1 207 ? -21.511 -1.567 18.786 1.00 98.62 207 GLU A N 1
ATOM 1660 C CA . GLU A 1 207 ? -20.881 -2.858 18.534 1.00 98.62 207 GLU A CA 1
ATOM 1661 C C . GLU A 1 207 ? -19.546 -2.739 17.778 1.00 98.62 207 GLU A C 1
ATOM 1663 O O . GLU A 1 207 ? -18.725 -3.655 17.838 1.00 98.62 207 GLU A O 1
ATOM 1668 N N . ILE A 1 208 ? -19.297 -1.615 17.092 1.00 98.81 208 ILE A N 1
ATOM 1669 C CA . ILE A 1 208 ? -18.090 -1.412 16.283 1.00 98.81 208 ILE A CA 1
ATOM 1670 C C . ILE A 1 208 ? -16.890 -1.091 17.177 1.00 98.81 208 ILE A C 1
ATOM 1672 O O . ILE A 1 208 ? -16.648 0.058 17.537 1.00 98.81 208 ILE A O 1
ATOM 1676 N N . ARG A 1 209 ? -16.066 -2.098 17.451 1.00 98.69 209 ARG A N 1
ATOM 1677 C CA . ARG A 1 209 ? -14.827 -1.949 18.231 1.00 98.69 209 ARG A CA 1
ATOM 1678 C C . ARG A 1 209 ? -13.556 -1.839 17.388 1.00 98.69 209 ARG A C 1
ATOM 1680 O O . ARG A 1 209 ? -12.528 -1.402 17.899 1.00 98.69 209 ARG A O 1
ATOM 1687 N N . ASP A 1 210 ? -13.595 -2.228 16.112 1.00 98.81 210 ASP A N 1
ATOM 1688 C CA . ASP A 1 210 ? -12.435 -2.227 15.204 1.00 98.81 210 ASP A CA 1
ATOM 1689 C C . ASP A 1 210 ? -12.746 -1.485 13.895 1.00 98.81 210 ASP A C 1
ATOM 1691 O O . ASP A 1 210 ? -13.683 -1.821 13.164 1.00 98.81 210 ASP A O 1
ATOM 1695 N N . VAL A 1 211 ? -11.934 -0.470 13.590 1.00 98.88 211 VAL A N 1
ATOM 1696 C CA . VAL A 1 211 ? -12.045 0.331 12.365 1.00 98.88 211 VAL A CA 1
ATOM 1697 C C . VAL A 1 211 ? -10.792 0.157 11.508 1.00 98.88 211 VAL A C 1
ATOM 1699 O O . VAL A 1 211 ? -9.699 0.604 11.868 1.00 98.88 211 VAL A O 1
ATOM 1702 N N . LEU A 1 212 ? -10.955 -0.439 10.323 1.00 98.81 212 LEU A N 1
ATOM 1703 C CA . LEU A 1 212 ? -9.899 -0.573 9.318 1.00 98.81 212 LEU A CA 1
ATOM 1704 C C . LEU A 1 212 ? -9.973 0.565 8.292 1.00 98.81 212 LEU A C 1
ATOM 1706 O O . LEU A 1 212 ? -10.801 0.546 7.385 1.00 98.81 212 LEU A O 1
ATOM 1710 N N . VAL A 1 213 ? -9.054 1.520 8.380 1.00 98.75 213 VAL A N 1
ATOM 1711 C CA . VAL A 1 213 ? -8.857 2.590 7.396 1.00 98.75 213 VAL A CA 1
ATOM 1712 C C . VAL A 1 213 ? -8.138 2.026 6.164 1.00 98.75 213 VAL A C 1
ATOM 1714 O O . VAL A 1 213 ? -7.028 1.499 6.259 1.00 98.75 213 VAL A O 1
ATOM 1717 N N . SER A 1 214 ? -8.775 2.104 4.995 1.00 97.19 214 SER A N 1
ATOM 1718 C CA . SER A 1 214 ? -8.297 1.511 3.735 1.00 97.19 214 SER A CA 1
ATOM 1719 C C . SER A 1 214 ? -8.906 2.228 2.507 1.00 97.19 214 SER A C 1
ATOM 1721 O O . SER A 1 214 ? -9.053 3.450 2.506 1.00 97.19 214 SER A O 1
ATOM 1723 N N . GLY A 1 215 ? -9.253 1.492 1.447 1.00 94.00 215 GLY A N 1
ATOM 1724 C CA . GLY A 1 215 ? -9.764 1.987 0.168 1.00 94.00 215 GLY A CA 1
ATOM 1725 C C . GLY A 1 215 ? -8.820 1.599 -0.963 1.00 94.00 215 GLY A C 1
ATOM 1726 O O . GLY A 1 215 ? -8.596 0.411 -1.193 1.00 94.00 215 GLY A O 1
ATOM 1727 N N . GLY A 1 216 ? -8.259 2.601 -1.638 1.00 95.12 216 GLY A N 1
ATOM 1728 C CA . GLY A 1 216 ? -7.022 2.466 -2.398 1.00 95.12 216 GLY A CA 1
ATOM 1729 C C . GLY A 1 216 ? -5.850 2.254 -1.439 1.00 95.12 216 GLY A C 1
ATOM 1730 O O . GLY A 1 216 ? -5.645 1.156 -0.931 1.00 95.12 216 GLY A O 1
ATOM 1731 N N . ASP A 1 217 ? -5.104 3.315 -1.141 1.00 97.56 217 ASP A N 1
ATOM 1732 C CA . ASP A 1 217 ? -4.071 3.287 -0.107 1.00 97.56 217 ASP A CA 1
ATOM 1733 C C . ASP A 1 217 ? -4.124 4.566 0.752 1.00 97.56 217 ASP A C 1
ATOM 1735 O O . ASP A 1 217 ? -3.764 5.641 0.259 1.00 97.56 217 ASP A O 1
ATOM 1739 N N . PRO A 1 218 ? -4.560 4.494 2.027 1.00 97.62 218 PRO A N 1
ATOM 1740 C CA . PRO A 1 218 ? -4.693 5.651 2.913 1.00 97.62 218 PRO A CA 1
ATOM 1741 C C . PRO A 1 218 ? -3.413 6.465 3.054 1.00 97.62 218 PRO A C 1
ATOM 1743 O O . PRO A 1 218 ? -3.480 7.683 3.187 1.00 97.62 218 PRO A O 1
ATOM 1746 N N . LEU A 1 219 ? -2.239 5.831 2.973 1.00 98.44 219 LEU A N 1
ATOM 1747 C CA . LEU A 1 219 ? -0.967 6.536 3.114 1.00 98.44 219 LEU A CA 1
ATOM 1748 C C . LEU A 1 219 ? -0.612 7.388 1.881 1.00 98.44 219 LEU A C 1
ATOM 1750 O O . LEU A 1 219 ? 0.402 8.079 1.886 1.00 98.44 219 LEU A O 1
ATOM 1754 N N . THR A 1 220 ? -1.458 7.419 0.847 1.00 96.38 220 THR A N 1
ATOM 1755 C CA . THR A 1 220 ? -1.393 8.437 -0.220 1.00 96.38 220 THR A CA 1
ATOM 1756 C C . THR A 1 220 ? -1.976 9.790 0.197 1.00 96.38 220 THR A C 1
ATOM 1758 O O . THR A 1 220 ? -1.697 10.797 -0.456 1.00 96.38 220 THR A O 1
ATOM 1761 N N . LEU A 1 221 ? -2.768 9.832 1.273 1.00 96.56 221 LEU A N 1
ATOM 1762 C CA . LEU A 1 221 ? -3.306 11.065 1.837 1.00 96.56 221 LEU A CA 1
ATOM 1763 C C . LEU A 1 221 ? -2.204 11.868 2.544 1.00 96.56 221 LEU A C 1
ATOM 1765 O O . LEU A 1 221 ? -1.166 11.333 2.958 1.00 96.56 221 LEU A O 1
ATOM 1769 N N . SER A 1 222 ? -2.430 13.178 2.673 1.00 97.50 222 SER A N 1
ATOM 1770 C CA . SER A 1 222 ? -1.519 14.041 3.423 1.00 97.50 222 SER A CA 1
ATOM 1771 C C . SER A 1 222 ? -1.543 13.693 4.912 1.00 97.50 222 SER A C 1
ATOM 1773 O O . SER A 1 222 ? -2.509 13.111 5.410 1.00 97.50 222 SER A O 1
ATOM 1775 N N . ASP A 1 223 ? -0.474 14.060 5.619 1.00 98.56 223 ASP A N 1
ATOM 1776 C CA . ASP A 1 223 ? -0.369 13.841 7.064 1.00 98.56 223 ASP A CA 1
ATOM 1777 C C . ASP A 1 223 ? -1.550 14.485 7.803 1.00 98.56 223 ASP A C 1
ATOM 1779 O O . ASP A 1 223 ? -2.108 13.882 8.706 1.00 98.56 223 ASP A O 1
ATOM 1783 N N . GLU A 1 224 ? -1.986 15.665 7.359 1.00 98.19 224 GLU A N 1
ATOM 1784 C CA . GLU A 1 224 ? -3.076 16.439 7.960 1.00 98.19 224 GLU A CA 1
ATOM 1785 C C . GLU A 1 224 ? -4.445 15.763 7.775 1.00 98.19 224 GLU A C 1
ATOM 1787 O O . GLU A 1 224 ? -5.274 15.767 8.682 1.00 98.19 224 GLU A O 1
ATOM 1792 N N . VAL A 1 225 ? -4.688 15.150 6.610 1.00 97.69 225 VAL A N 1
ATOM 1793 C CA . VAL A 1 225 ? -5.937 14.416 6.354 1.00 97.69 225 VAL A CA 1
ATOM 1794 C C . VAL A 1 225 ? -5.963 13.100 7.132 1.00 97.69 225 VAL A C 1
ATOM 1796 O O . VAL A 1 225 ? -7.000 12.745 7.689 1.00 97.69 225 VAL A O 1
ATOM 1799 N N . LEU A 1 226 ? -4.835 12.386 7.202 1.00 98.25 226 LEU A N 1
ATOM 1800 C CA . LEU A 1 226 ? -4.720 11.189 8.040 1.00 98.25 226 LEU A CA 1
ATOM 1801 C C . LEU A 1 226 ? -4.955 11.523 9.512 1.00 98.25 226 LEU A C 1
ATOM 1803 O O . LEU A 1 226 ? -5.707 10.815 10.176 1.00 98.25 226 LEU A O 1
ATOM 1807 N N . ASP A 1 227 ? -4.365 12.618 9.990 1.00 98.69 227 ASP A N 1
ATOM 1808 C CA . ASP A 1 227 ? -4.548 13.101 11.355 1.00 98.69 227 ASP A CA 1
ATOM 1809 C C . ASP A 1 227 ? -6.019 13.358 11.670 1.00 98.69 227 ASP A C 1
ATOM 1811 O O . ASP A 1 227 ? -6.544 12.866 12.664 1.00 98.69 227 ASP A O 1
ATOM 1815 N N . TYR A 1 228 ? -6.710 14.060 10.769 1.00 98.56 228 TYR A N 1
ATOM 1816 C CA . TYR A 1 228 ? -8.137 14.335 10.887 1.00 98.56 228 TYR A CA 1
ATOM 1817 C C . TYR A 1 228 ? -8.976 13.057 10.982 1.00 98.56 228 TYR A C 1
ATOM 1819 O O . TYR A 1 228 ? -9.840 12.943 11.851 1.00 98.56 228 TYR A O 1
ATOM 1827 N N . ILE A 1 229 ? -8.724 12.084 10.104 1.00 98.62 229 ILE A N 1
ATOM 1828 C CA . ILE A 1 229 ? -9.473 10.823 10.078 1.00 98.62 229 ILE A CA 1
ATOM 1829 C C . ILE A 1 229 ? -9.247 10.033 11.368 1.00 98.62 229 ILE A C 1
ATOM 1831 O O . ILE A 1 229 ? -10.208 9.621 12.017 1.00 98.62 229 ILE A O 1
ATOM 1835 N N . LEU A 1 230 ? -7.984 9.837 11.752 1.00 98.81 230 LEU A N 1
ATOM 1836 C CA . LEU A 1 230 ? -7.625 9.044 12.925 1.00 98.81 230 LEU A CA 1
ATOM 1837 C C . LEU A 1 230 ? -8.080 9.715 14.221 1.00 98.81 230 LEU A C 1
ATOM 1839 O O . LEU A 1 230 ? -8.578 9.030 15.112 1.00 98.81 230 LEU A O 1
ATOM 1843 N N . PHE A 1 231 ? -7.983 11.046 14.304 1.00 98.75 231 PHE A N 1
ATOM 1844 C CA . PHE A 1 231 ? -8.493 11.817 15.432 1.00 98.75 231 PHE A CA 1
ATOM 1845 C C . PHE A 1 231 ? -9.978 11.567 15.658 1.00 98.75 231 PHE A C 1
ATOM 1847 O O . PHE A 1 231 ? -10.353 11.163 16.756 1.00 98.75 231 PHE A O 1
ATOM 1854 N N . ASN A 1 232 ? -10.806 11.749 14.627 1.00 98.69 232 ASN A N 1
ATOM 1855 C CA . ASN A 1 232 ? -12.253 11.601 14.762 1.00 98.69 232 ASN A CA 1
ATOM 1856 C C . ASN A 1 232 ? -12.666 10.163 15.096 1.00 98.69 232 ASN A C 1
ATOM 1858 O O . ASN A 1 232 ? -13.550 9.976 15.924 1.00 98.69 232 ASN A O 1
ATOM 1862 N N . ILE A 1 233 ? -11.998 9.146 14.535 1.00 98.75 233 ILE A N 1
ATOM 1863 C CA . ILE A 1 233 ? -12.246 7.746 14.921 1.00 98.75 233 ILE A CA 1
ATOM 1864 C C . ILE A 1 233 ? -11.884 7.522 16.395 1.00 98.75 233 ILE A C 1
ATOM 1866 O O . ILE A 1 233 ? -12.647 6.906 17.131 1.00 98.75 233 ILE A O 1
ATOM 1870 N N . ARG A 1 234 ? -10.736 8.040 16.850 1.00 98.50 234 ARG A N 1
ATOM 1871 C CA . ARG A 1 234 ? -10.243 7.835 18.221 1.00 98.50 234 ARG A CA 1
ATOM 1872 C C . ARG A 1 234 ? -11.090 8.540 19.287 1.00 98.50 234 ARG A C 1
ATOM 1874 O O . ARG A 1 234 ? -11.044 8.111 20.438 1.00 98.50 234 ARG A O 1
ATOM 1881 N N . GLN A 1 235 ? -11.848 9.581 18.924 1.00 98.50 235 GLN A N 1
ATOM 1882 C CA . GLN A 1 235 ? -12.817 10.229 19.821 1.00 98.50 235 GLN A CA 1
ATOM 1883 C C . GLN A 1 235 ? -14.033 9.342 20.138 1.00 98.50 235 GLN A C 1
ATOM 1885 O O . GLN A 1 235 ? -14.756 9.624 21.090 1.00 98.50 235 GLN A O 1
ATOM 1890 N N . ILE A 1 236 ? -14.278 8.285 19.359 1.00 98.81 236 ILE A N 1
ATOM 1891 C CA . ILE A 1 236 ? -15.416 7.389 19.569 1.00 98.81 236 ILE A CA 1
ATOM 1892 C C . ILE A 1 236 ? -15.051 6.381 20.666 1.00 98.81 236 ILE A C 1
ATOM 1894 O O . ILE A 1 236 ? -14.156 5.556 20.488 1.00 98.81 236 ILE A O 1
ATOM 1898 N N . GLU A 1 237 ? -15.742 6.466 21.806 1.00 98.38 237 GLU A N 1
ATOM 1899 C CA . GLU A 1 237 ? -15.403 5.751 23.047 1.00 98.38 237 GLU A CA 1
ATOM 1900 C C . GLU A 1 237 ? -15.308 4.229 22.870 1.00 98.38 237 GLU A C 1
ATOM 1902 O O . GLU A 1 237 ? -14.336 3.618 23.310 1.00 98.38 237 GLU A O 1
ATOM 1907 N N . HIS A 1 238 ? -16.282 3.621 22.186 1.00 98.69 238 HIS A N 1
ATOM 1908 C CA . HIS A 1 238 ? -16.356 2.169 21.995 1.00 98.69 238 HIS A CA 1
ATOM 1909 C C . HIS A 1 238 ? -15.413 1.625 20.913 1.00 98.69 238 HIS A C 1
ATOM 1911 O O . HIS A 1 238 ? -15.286 0.410 20.780 1.00 98.69 238 HIS A O 1
ATOM 1917 N N . VAL A 1 239 ? -14.717 2.483 20.155 1.00 98.81 239 VAL A N 1
ATOM 1918 C CA . VAL A 1 239 ? -13.716 2.027 19.181 1.00 98.81 239 VAL A CA 1
ATOM 1919 C C . VAL A 1 239 ? -12.426 1.687 19.916 1.00 98.81 239 VAL A C 1
ATOM 1921 O O . VAL A 1 239 ? -11.683 2.556 20.361 1.00 98.81 239 VAL A O 1
ATOM 1924 N N . GLU A 1 240 ? -12.108 0.408 20.027 1.00 98.62 240 GLU A N 1
ATOM 1925 C CA . GLU A 1 240 ? -10.919 -0.065 20.730 1.00 98.62 240 GLU A CA 1
ATOM 1926 C C . GLU A 1 240 ? -9.674 -0.007 19.840 1.00 98.62 240 GLU A C 1
ATOM 1928 O O . GLU A 1 240 ? -8.626 0.480 20.268 1.00 98.62 240 GLU A O 1
ATOM 1933 N N . ILE A 1 241 ? -9.792 -0.479 18.595 1.00 98.38 241 ILE A N 1
ATOM 1934 C CA . ILE A 1 241 ? -8.663 -0.731 17.694 1.00 98.38 241 ILE A CA 1
ATOM 1935 C C . ILE A 1 241 ? -8.841 0.054 16.397 1.00 98.38 241 ILE A C 1
ATOM 1937 O O . ILE A 1 241 ? -9.874 -0.031 15.733 1.00 98.38 241 ILE A O 1
ATOM 1941 N N . ILE A 1 242 ? -7.784 0.755 15.984 1.00 98.81 242 ILE A N 1
ATOM 1942 C CA . ILE A 1 242 ? -7.687 1.323 14.639 1.00 98.81 242 ILE A CA 1
ATOM 1943 C C . ILE A 1 242 ? -6.641 0.534 13.856 1.00 98.81 242 ILE A C 1
ATOM 1945 O O . ILE A 1 242 ? -5.588 0.153 14.377 1.00 98.81 242 ILE A O 1
ATOM 1949 N N . ARG A 1 243 ? -6.920 0.276 12.580 1.00 98.75 243 ARG A N 1
ATOM 1950 C CA . ARG A 1 243 ? -5.987 -0.392 11.672 1.00 98.75 243 ARG A CA 1
ATOM 1951 C C . ARG A 1 243 ? -5.857 0.391 10.378 1.00 98.75 243 ARG A C 1
ATOM 1953 O O . ARG A 1 243 ? -6.835 0.957 9.906 1.00 98.75 243 ARG A O 1
ATOM 1960 N N . ILE A 1 244 ? -4.675 0.391 9.774 1.00 98.88 244 ILE A N 1
ATOM 1961 C CA . ILE A 1 244 ? -4.447 0.961 8.440 1.00 98.88 244 ILE A CA 1
ATOM 1962 C C . ILE A 1 244 ? -4.031 -0.160 7.497 1.00 98.88 244 ILE A C 1
ATOM 1964 O O . ILE A 1 244 ? -3.022 -0.825 7.727 1.00 98.88 244 ILE A O 1
ATOM 1968 N N . GLY A 1 245 ? -4.799 -0.365 6.428 1.00 98.69 245 GLY A N 1
ATOM 1969 C CA . GLY A 1 245 ? -4.428 -1.243 5.321 1.00 98.69 245 GLY A CA 1
ATOM 1970 C C . GLY A 1 245 ? -3.669 -0.461 4.257 1.00 98.69 245 GLY A C 1
ATOM 1971 O O . GLY A 1 245 ? -4.244 0.445 3.660 1.00 98.69 245 GLY A O 1
ATOM 1972 N N . THR A 1 246 ? -2.400 -0.788 4.013 1.00 98.81 246 THR A N 1
ATOM 1973 C CA . THR A 1 246 ? -1.532 -0.036 3.094 1.00 98.81 246 THR A CA 1
ATOM 1974 C C . THR A 1 246 ? -0.503 -0.933 2.406 1.00 98.81 246 THR A C 1
ATOM 1976 O O . THR A 1 246 ? 0.025 -1.874 2.995 1.00 98.81 246 THR A O 1
ATOM 1979 N N . ARG A 1 247 ? -0.170 -0.627 1.150 1.00 98.44 247 ARG A N 1
ATOM 1980 C CA . ARG A 1 247 ? 0.948 -1.246 0.422 1.00 98.44 247 ARG A CA 1
ATOM 1981 C C . ARG A 1 247 ? 2.189 -0.349 0.417 1.00 98.44 247 ARG A C 1
ATOM 1983 O O . ARG A 1 247 ? 3.249 -0.771 -0.038 1.00 98.44 247 ARG A O 1
ATOM 1990 N N . VAL A 1 248 ? 2.088 0.879 0.922 1.00 98.56 248 VAL A N 1
ATOM 1991 C CA . VAL A 1 248 ? 3.120 1.917 0.803 1.00 98.56 248 VAL A CA 1
ATOM 1992 C C . VAL A 1 248 ? 4.541 1.461 1.151 1.00 98.56 248 VAL A C 1
ATOM 1994 O O . VAL A 1 248 ? 5.416 1.750 0.341 1.00 98.56 248 VAL A O 1
ATOM 1997 N N . PRO A 1 249 ? 4.829 0.716 2.236 1.00 98.44 249 PRO A N 1
ATOM 1998 C CA . PRO A 1 249 ? 6.205 0.284 2.510 1.00 98.44 249 PRO A CA 1
ATOM 1999 C C . PRO A 1 249 ? 6.856 -0.533 1.384 1.00 98.44 249 PRO A C 1
ATOM 2001 O O . PRO A 1 249 ? 8.073 -0.500 1.240 1.00 98.44 249 PRO A O 1
ATOM 2004 N N . VAL A 1 250 ? 6.052 -1.209 0.559 1.00 98.44 250 VAL A N 1
ATOM 2005 C CA . VAL A 1 250 ? 6.511 -2.016 -0.581 1.00 98.44 250 VAL A CA 1
ATOM 2006 C C . VAL A 1 250 ? 6.698 -1.189 -1.850 1.00 98.44 250 VAL A C 1
ATOM 2008 O O . VAL A 1 250 ? 7.615 -1.441 -2.622 1.00 98.44 250 VAL A O 1
ATOM 2011 N N . VAL A 1 251 ? 5.814 -0.222 -2.109 1.00 98.50 251 VAL A N 1
ATOM 2012 C CA . VAL A 1 251 ? 5.745 0.477 -3.411 1.00 98.50 251 VAL A CA 1
ATOM 2013 C C . VAL A 1 251 ? 6.161 1.949 -3.357 1.00 98.50 251 VAL A C 1
ATOM 2015 O O . VAL A 1 251 ? 6.386 2.572 -4.392 1.00 98.50 251 VAL A O 1
ATOM 2018 N N . LEU A 1 252 ? 6.243 2.521 -2.160 1.00 98.69 252 LEU A N 1
ATOM 2019 C CA . LEU A 1 252 ? 6.583 3.914 -1.879 1.00 98.69 252 LEU A CA 1
ATOM 2020 C C . LEU A 1 252 ? 7.193 4.038 -0.461 1.00 98.69 252 LEU A C 1
ATOM 2022 O O . LEU A 1 252 ? 6.673 4.787 0.369 1.00 98.69 252 LEU A O 1
ATOM 2026 N N . PRO A 1 253 ? 8.274 3.306 -0.126 1.00 98.44 253 PRO A N 1
ATOM 2027 C CA . PRO A 1 253 ? 8.846 3.308 1.225 1.00 98.44 253 PRO A CA 1
ATOM 2028 C C . PRO A 1 253 ? 9.229 4.710 1.725 1.00 98.44 253 PRO A C 1
ATOM 2030 O O . PRO A 1 253 ? 9.190 4.964 2.925 1.00 98.44 253 PRO A O 1
ATOM 2033 N N . GLN A 1 254 ? 9.500 5.648 0.811 1.00 98.38 254 GLN A N 1
ATOM 2034 C CA . GLN A 1 254 ? 9.796 7.058 1.094 1.00 98.38 254 GLN A CA 1
ATOM 2035 C C . GLN A 1 254 ? 8.683 7.780 1.872 1.00 98.38 254 GLN A C 1
ATOM 2037 O O . GLN A 1 254 ? 8.923 8.814 2.489 1.00 98.38 254 GLN A O 1
ATOM 2042 N N . ARG A 1 255 ? 7.442 7.276 1.832 1.00 98.44 255 ARG A N 1
ATOM 2043 C CA . ARG A 1 255 ? 6.304 7.882 2.539 1.00 98.44 255 ARG A CA 1
ATOM 2044 C C . ARG A 1 255 ? 6.373 7.683 4.055 1.00 98.44 255 ARG A C 1
ATOM 2046 O O . ARG A 1 255 ? 5.726 8.445 4.779 1.00 98.44 255 ARG A O 1
ATOM 2053 N N . ILE A 1 256 ? 7.141 6.698 4.527 1.00 98.62 256 ILE A N 1
ATOM 2054 C CA . ILE A 1 256 ? 7.356 6.445 5.954 1.00 98.62 256 ILE A CA 1
ATOM 2055 C C . ILE A 1 256 ? 8.417 7.421 6.472 1.00 98.62 256 ILE A C 1
ATOM 2057 O O . ILE A 1 256 ? 9.610 7.133 6.485 1.00 98.62 256 ILE A O 1
ATOM 2061 N N . THR A 1 257 ? 7.959 8.612 6.852 1.00 98.38 257 THR A N 1
ATOM 2062 C CA . THR A 1 257 ? 8.784 9.710 7.371 1.00 98.38 257 THR A CA 1
ATOM 2063 C C . THR A 1 257 ? 8.562 9.900 8.869 1.00 98.38 257 THR A C 1
ATOM 2065 O O . THR A 1 257 ? 7.511 9.530 9.393 1.00 98.38 257 THR A O 1
ATOM 2068 N N . ASP A 1 258 ? 9.488 10.570 9.557 1.00 97.94 258 ASP A N 1
ATOM 2069 C CA . ASP A 1 258 ? 9.321 10.899 10.982 1.00 97.94 258 ASP A CA 1
ATOM 2070 C C . ASP A 1 258 ? 8.074 11.752 11.250 1.00 97.94 258 ASP A C 1
ATOM 2072 O O . ASP A 1 258 ? 7.408 11.577 12.270 1.00 97.94 258 ASP A O 1
ATOM 2076 N N . LYS A 1 259 ? 7.700 12.627 10.302 1.00 98.25 259 LYS A N 1
ATOM 2077 C CA . LYS A 1 259 ? 6.456 13.408 10.373 1.00 98.25 259 LYS A CA 1
ATOM 2078 C C . LYS A 1 259 ? 5.213 12.514 10.294 1.00 98.25 259 LYS A C 1
ATOM 2080 O O . LYS A 1 259 ? 4.270 12.721 11.049 1.00 98.25 259 LYS A O 1
ATOM 2085 N N .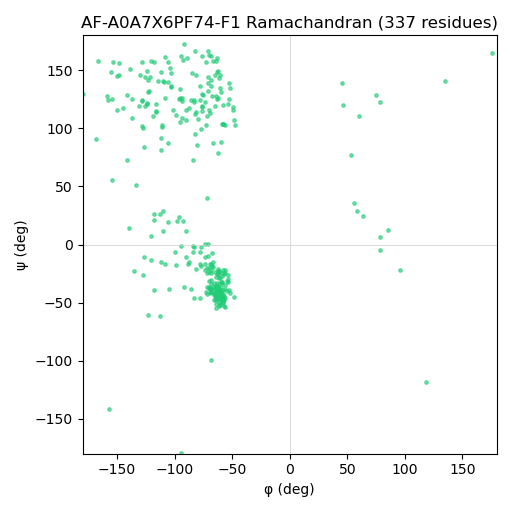 LEU A 1 260 ? 5.199 11.508 9.417 1.00 98.75 260 LEU A N 1
ATOM 2086 C CA . LEU A 1 260 ? 4.091 10.551 9.387 1.00 98.75 260 LEU A CA 1
ATOM 2087 C C . LEU A 1 260 ? 4.025 9.765 10.698 1.00 98.75 260 LEU A C 1
ATOM 2089 O O . LEU A 1 260 ? 2.958 9.616 11.281 1.00 98.75 260 LEU A O 1
ATOM 2093 N N . LEU A 1 261 ? 5.168 9.274 11.175 1.00 98.75 261 LEU A N 1
ATOM 2094 C CA . LEU A 1 261 ? 5.238 8.481 12.400 1.00 98.75 261 LEU A CA 1
ATOM 2095 C C . LEU A 1 261 ? 4.790 9.293 13.621 1.00 98.75 261 LEU A C 1
ATOM 2097 O O . LEU A 1 261 ? 4.093 8.759 14.482 1.00 98.75 261 LEU A O 1
ATOM 2101 N N . SER A 1 262 ? 5.126 10.585 13.693 1.00 98.44 262 SER A N 1
ATOM 2102 C CA . SER A 1 262 ? 4.643 11.465 14.762 1.00 98.44 262 SER A CA 1
ATOM 2103 C C . SER A 1 262 ? 3.126 11.651 14.726 1.00 98.44 262 SER A C 1
ATOM 2105 O O . SER A 1 262 ? 2.509 11.656 15.788 1.00 98.44 262 SER A O 1
ATOM 2107 N N . VAL A 1 263 ? 2.519 11.714 13.536 1.00 98.62 263 VAL A N 1
ATOM 2108 C CA . VAL A 1 263 ? 1.059 11.718 13.370 1.00 98.62 263 VAL A CA 1
ATOM 2109 C C . VAL A 1 263 ? 0.447 10.402 13.849 1.00 98.62 263 VAL A C 1
ATOM 2111 O O . VAL A 1 263 ? -0.401 10.407 14.738 1.00 98.62 263 VAL A O 1
ATOM 2114 N N . LEU A 1 264 ? 0.911 9.267 13.322 1.00 98.75 264 LEU A N 1
ATOM 2115 C CA . LEU A 1 264 ? 0.315 7.956 13.592 1.00 98.75 264 LEU A CA 1
ATOM 2116 C C . LEU A 1 264 ? 0.423 7.534 15.069 1.00 98.75 264 LEU A C 1
ATOM 2118 O O . LEU A 1 264 ? -0.509 6.937 15.605 1.00 98.75 264 LEU A O 1
ATOM 2122 N N . ARG A 1 265 ? 1.528 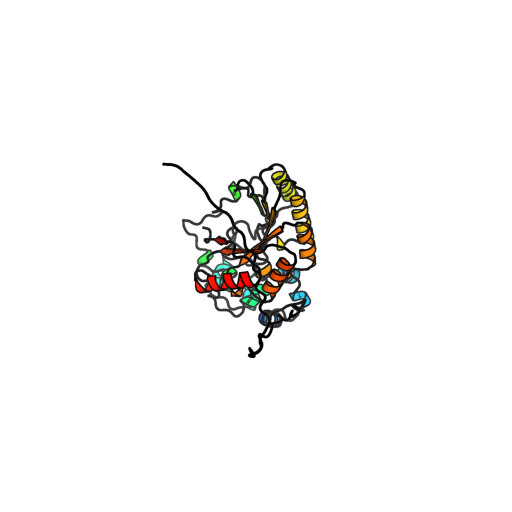7.871 15.753 1.00 98.25 265 ARG A N 1
ATOM 2123 C CA . ARG A 1 265 ? 1.769 7.478 17.158 1.00 98.25 265 ARG A CA 1
ATOM 2124 C C . ARG A 1 265 ? 0.753 8.043 18.148 1.00 98.25 265 ARG A C 1
ATOM 2126 O O . ARG A 1 265 ? 0.600 7.481 19.229 1.00 98.25 265 ARG A O 1
ATOM 2133 N N . LYS A 1 266 ? 0.051 9.123 17.7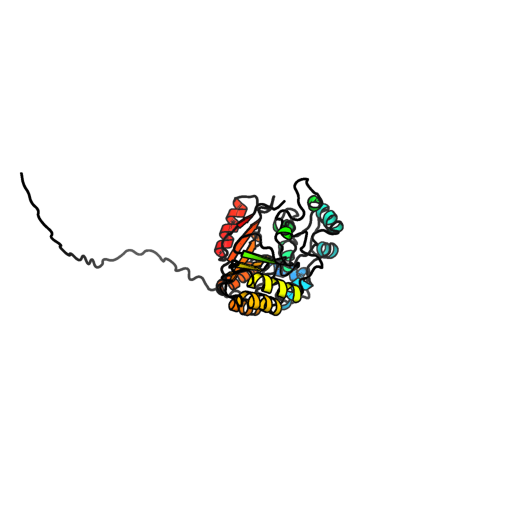97 1.00 98.44 266 LYS A N 1
ATOM 2134 C CA . LYS A 1 266 ? -0.984 9.725 18.652 1.00 98.44 266 LYS A CA 1
ATOM 2135 C C . LYS A 1 266 ? -2.206 8.821 18.848 1.00 98.44 266 LYS A C 1
ATOM 2137 O O . LYS A 1 266 ? -3.001 9.081 19.743 1.00 98.44 266 LYS A O 1
ATOM 2142 N N . TYR A 1 267 ? -2.359 7.785 18.021 1.00 98.56 267 TYR A N 1
ATOM 2143 C CA . TYR A 1 267 ? -3.597 7.011 17.900 1.00 98.56 267 TYR A CA 1
ATOM 2144 C C . TYR A 1 267 ? -3.438 5.533 18.275 1.00 98.56 267 TYR A C 1
ATOM 2146 O O . TYR A 1 267 ? -4.188 4.692 17.784 1.00 98.56 267 TYR A O 1
ATOM 2154 N N . HIS A 1 268 ? -2.468 5.203 19.135 1.00 97.88 268 HIS A N 1
ATOM 2155 C CA . HIS A 1 268 ? -2.333 3.847 19.678 1.00 97.88 268 HIS A CA 1
ATOM 2156 C C . HIS A 1 268 ? -3.587 3.412 20.476 1.00 97.88 268 HIS A C 1
ATOM 2158 O O . HIS A 1 268 ? -4.186 4.256 21.145 1.00 97.88 268 HIS A O 1
ATOM 2164 N N . PRO A 1 269 ? -3.977 2.117 20.452 1.00 98.19 269 PRO A N 1
ATOM 2165 C CA . PRO A 1 269 ? -3.377 1.032 19.671 1.00 98.19 269 PRO A CA 1
ATOM 2166 C C . PRO A 1 269 ? -3.720 1.128 18.172 1.00 98.19 269 PRO A C 1
ATOM 2168 O O . PRO A 1 269 ? -4.887 1.093 17.779 1.00 98.19 269 PRO A O 1
ATOM 2171 N N . LEU A 1 270 ? -2.679 1.201 17.332 1.00 98.75 270 LEU A N 1
ATOM 2172 C CA . LEU A 1 270 ? -2.790 1.316 15.876 1.00 98.75 270 LEU A CA 1
ATOM 2173 C C . LEU A 1 270 ? -2.017 0.183 15.193 1.00 98.75 270 LEU A C 1
ATOM 2175 O O . LEU A 1 270 ? -0.806 0.054 15.367 1.00 98.75 270 LEU A O 1
ATOM 2179 N N . PHE A 1 271 ? -2.705 -0.626 14.389 1.00 98.81 271 PHE A N 1
ATOM 2180 C CA . PHE A 1 271 ? -2.086 -1.730 13.646 1.00 98.81 271 PHE A CA 1
ATOM 2181 C C . PHE A 1 271 ? -1.906 -1.360 12.179 1.00 98.81 271 PHE A C 1
ATOM 2183 O O . PHE A 1 271 ? -2.752 -0.688 11.588 1.00 98.81 271 PHE A O 1
ATOM 2190 N N . ILE A 1 272 ? -0.850 -1.874 11.552 1.00 98.81 272 ILE A N 1
ATOM 2191 C CA . ILE A 1 272 ? -0.608 -1.667 10.124 1.00 98.81 272 ILE A CA 1
ATOM 2192 C C . ILE A 1 272 ? -0.684 -3.014 9.404 1.00 98.81 272 ILE A C 1
ATOM 2194 O O . ILE A 1 272 ? 0.134 -3.911 9.610 1.00 98.81 272 ILE A O 1
ATOM 2198 N N . SER A 1 273 ? -1.694 -3.152 8.548 1.00 98.50 273 SER A N 1
ATOM 2199 C CA . SER A 1 273 ? -1.845 -4.285 7.636 1.00 98.50 273 SER A CA 1
ATOM 2200 C C . SER A 1 273 ? -1.136 -3.957 6.325 1.00 98.50 273 SER A C 1
ATOM 2202 O O . SER A 1 273 ? -1.589 -3.115 5.551 1.00 98.50 273 SER A O 1
ATOM 2204 N N . LEU A 1 274 ? 0.005 -4.600 6.109 1.00 98.69 274 LEU A N 1
ATOM 2205 C CA . LEU A 1 274 ? 0.848 -4.479 4.928 1.00 98.69 274 LEU A CA 1
ATOM 2206 C C . LEU A 1 274 ? 0.451 -5.485 3.857 1.00 98.69 274 LEU A C 1
ATOM 2208 O O . LEU A 1 274 ? -0.168 -6.505 4.149 1.00 98.69 274 LEU A O 1
ATOM 2212 N N . HIS A 1 275 ? 0.860 -5.227 2.619 1.00 98.19 275 HIS A N 1
ATOM 2213 C CA . HIS A 1 275 ? 0.558 -6.102 1.497 1.00 98.19 275 HIS A CA 1
ATOM 2214 C C . HIS A 1 275 ? 1.818 -6.481 0.709 1.00 98.19 275 HIS A C 1
ATOM 2216 O O . HIS A 1 275 ? 2.318 -5.695 -0.099 1.00 98.19 275 HIS A O 1
ATOM 2222 N N . PHE A 1 276 ? 2.306 -7.700 0.943 1.00 98.69 276 PHE A N 1
ATOM 2223 C CA . PHE A 1 276 ? 3.421 -8.304 0.212 1.00 98.69 276 PHE A CA 1
ATOM 2224 C C . PHE A 1 276 ? 2.928 -9.476 -0.632 1.00 98.69 276 PHE A C 1
ATOM 2226 O O . PHE A 1 276 ? 2.000 -10.185 -0.258 1.00 98.69 276 PHE A O 1
ATOM 2233 N N . SER A 1 277 ? 3.584 -9.693 -1.759 1.00 98.12 277 SER A N 1
ATOM 2234 C CA . SER A 1 277 ? 3.298 -10.751 -2.720 1.00 98.12 277 SER A CA 1
ATOM 2235 C C . SER A 1 277 ? 4.533 -11.585 -3.059 1.00 98.12 277 SER A C 1
ATOM 2237 O O . SER A 1 277 ? 4.373 -12.748 -3.406 1.00 98.12 277 SER A O 1
ATOM 2239 N N . HIS A 1 278 ? 5.755 -11.051 -2.946 1.00 98.75 278 HIS A N 1
ATOM 2240 C CA . HIS A 1 278 ? 6.961 -11.766 -3.373 1.00 98.75 278 HIS A CA 1
ATOM 2241 C C . HIS A 1 278 ? 8.209 -11.384 -2.546 1.00 98.75 278 HIS A C 1
ATOM 2243 O O . HIS A 1 278 ? 8.376 -10.211 -2.215 1.00 98.75 278 HIS A O 1
ATOM 2249 N N . PRO A 1 279 ? 9.152 -12.312 -2.260 1.00 98.75 279 PRO A N 1
ATOM 2250 C CA . PRO A 1 279 ? 10.376 -12.031 -1.491 1.00 98.75 279 PRO A CA 1
ATOM 2251 C C . PRO A 1 279 ? 11.234 -10.874 -2.018 1.00 98.75 279 PRO A C 1
ATOM 2253 O O . PRO A 1 279 ? 11.943 -10.227 -1.249 1.00 98.75 279 PRO A O 1
ATOM 2256 N N . ALA A 1 280 ? 11.205 -10.639 -3.333 1.00 98.31 280 ALA A N 1
ATOM 2257 C CA . ALA A 1 280 ? 11.981 -9.581 -3.984 1.00 98.31 280 ALA A CA 1
ATOM 2258 C C . ALA A 1 280 ? 11.431 -8.164 -3.726 1.00 98.31 280 ALA A C 1
ATOM 2260 O O . ALA A 1 280 ? 12.117 -7.189 -4.009 1.00 98.31 280 ALA A O 1
ATOM 2261 N N . GLU A 1 281 ? 10.227 -8.038 -3.161 1.00 98.50 281 GLU A N 1
ATOM 2262 C CA . GLU A 1 281 ? 9.685 -6.755 -2.694 1.00 98.50 281 GLU A CA 1
ATOM 2263 C C . GLU A 1 281 ? 10.355 -6.266 -1.399 1.00 98.50 281 GLU A C 1
ATOM 2265 O O . GLU A 1 281 ? 10.267 -5.088 -1.060 1.00 98.50 281 GLU A O 1
ATOM 2270 N N . ILE A 1 282 ? 11.049 -7.150 -0.673 1.00 98.50 282 ILE A N 1
ATOM 2271 C CA . ILE A 1 282 ? 11.732 -6.824 0.584 1.00 98.50 282 ILE A CA 1
ATOM 2272 C C . ILE A 1 282 ? 13.114 -6.243 0.256 1.00 98.50 282 ILE A C 1
ATOM 2274 O O . ILE A 1 282 ? 14.150 -6.896 0.395 1.00 98.50 282 ILE A O 1
ATOM 2278 N N . THR A 1 283 ? 13.109 -5.007 -0.245 1.00 98.25 283 THR A N 1
ATOM 2279 C CA . THR A 1 283 ? 14.314 -4.225 -0.559 1.00 98.25 283 THR A CA 1
ATOM 2280 C C . THR A 1 283 ? 14.881 -3.544 0.694 1.00 98.25 283 THR A C 1
ATOM 2282 O O . THR A 1 283 ? 14.173 -3.440 1.699 1.00 98.25 283 THR A O 1
ATOM 2285 N N . PRO A 1 284 ? 16.119 -3.014 0.667 1.00 97.62 284 PRO A N 1
ATOM 2286 C CA . PRO A 1 284 ? 16.657 -2.227 1.779 1.00 97.62 284 PRO A CA 1
ATOM 2287 C C . PRO A 1 284 ? 15.761 -1.042 2.184 1.00 97.62 284 PRO A C 1
ATOM 2289 O O . PRO A 1 284 ? 15.555 -0.797 3.372 1.00 97.62 284 PRO A O 1
ATOM 2292 N N . GLU A 1 285 ? 15.174 -0.335 1.216 1.00 97.81 285 GLU A N 1
ATOM 2293 C CA . GLU A 1 285 ? 14.245 0.774 1.460 1.00 97.81 285 GLU A CA 1
ATOM 2294 C C . GLU A 1 285 ? 12.955 0.295 2.151 1.00 97.81 285 GLU A C 1
ATOM 2296 O O . GLU A 1 285 ? 12.505 0.915 3.115 1.00 97.81 285 GLU A O 1
ATOM 2301 N N . CYS A 1 286 ? 12.400 -0.845 1.723 1.00 98.12 286 CYS A N 1
ATOM 2302 C CA . CYS A 1 286 ? 11.250 -1.477 2.374 1.00 98.12 286 CYS A CA 1
ATOM 2303 C C . CYS A 1 286 ? 11.581 -1.950 3.802 1.00 98.12 286 CYS A C 1
ATOM 2305 O O . CYS A 1 286 ? 10.785 -1.754 4.723 1.00 98.12 286 CYS A O 1
ATOM 2307 N N . VAL A 1 287 ? 12.757 -2.558 4.004 1.00 98.56 287 VAL A N 1
ATOM 2308 C CA . VAL A 1 287 ? 13.252 -3.001 5.321 1.00 98.56 287 VAL A CA 1
ATOM 2309 C C . VAL A 1 287 ? 13.343 -1.815 6.277 1.00 98.56 287 VAL A C 1
ATOM 2311 O O . VAL A 1 287 ? 12.890 -1.921 7.418 1.00 98.56 287 VAL A O 1
ATOM 2314 N N . LYS A 1 288 ? 13.876 -0.679 5.811 1.00 97.94 288 LYS A N 1
ATOM 2315 C CA . LYS A 1 288 ? 13.940 0.558 6.593 1.00 97.94 288 LYS A CA 1
ATOM 2316 C C . LYS A 1 288 ? 12.540 1.053 6.958 1.00 97.94 288 LYS A C 1
ATOM 2318 O O . LYS A 1 288 ? 12.279 1.295 8.130 1.00 97.94 288 LYS A O 1
ATOM 2323 N N . ALA A 1 289 ? 11.633 1.144 5.985 1.00 98.50 289 ALA A N 1
ATOM 2324 C CA . ALA A 1 289 ? 10.260 1.592 6.211 1.00 98.50 289 ALA A CA 1
ATOM 2325 C C . ALA A 1 289 ? 9.515 0.714 7.239 1.00 98.50 289 ALA A C 1
ATOM 2327 O O . ALA A 1 289 ? 8.882 1.232 8.158 1.00 98.50 289 ALA A O 1
ATOM 2328 N N . CYS A 1 290 ? 9.630 -0.614 7.135 1.00 98.75 290 CYS A N 1
ATOM 2329 C CA . CYS A 1 290 ? 9.014 -1.540 8.091 1.00 98.75 290 CYS A CA 1
ATOM 2330 C C . CYS A 1 290 ? 9.666 -1.456 9.478 1.00 98.75 290 CYS A C 1
ATOM 2332 O O . CYS A 1 290 ? 8.962 -1.447 10.483 1.00 98.75 290 CYS A O 1
ATOM 2334 N N . THR A 1 291 ? 10.995 -1.336 9.535 1.00 98.56 291 THR A N 1
ATOM 2335 C CA . THR A 1 291 ? 11.747 -1.137 10.784 1.00 98.56 291 THR A CA 1
ATOM 2336 C C . THR A 1 291 ? 11.294 0.132 11.500 1.00 98.56 291 THR A C 1
ATOM 2338 O O . THR A 1 291 ? 10.941 0.058 12.670 1.00 98.56 291 THR A O 1
ATOM 2341 N N . MET A 1 292 ? 11.179 1.255 10.786 1.00 98.44 292 MET A N 1
ATOM 2342 C CA . MET A 1 292 ? 10.692 2.518 11.349 1.00 98.44 292 MET A CA 1
ATOM 2343 C C . MET A 1 292 ? 9.272 2.391 11.916 1.00 98.44 292 MET A C 1
ATOM 2345 O O . MET A 1 292 ? 9.000 2.901 13.001 1.00 98.44 292 MET A O 1
ATOM 2349 N N . LEU A 1 293 ? 8.365 1.694 11.224 1.00 98.81 293 LEU A N 1
ATOM 2350 C CA . LEU A 1 293 ? 7.018 1.441 11.745 1.00 98.81 293 LEU A CA 1
ATOM 2351 C C . LEU A 1 293 ? 7.056 0.573 13.018 1.00 98.81 293 LEU A C 1
ATOM 2353 O O . LEU A 1 293 ? 6.443 0.926 14.024 1.00 98.81 293 LEU A O 1
ATOM 2357 N N . ALA A 1 294 ? 7.806 -0.529 12.999 1.00 98.69 294 ALA A N 1
ATOM 2358 C CA . ALA A 1 294 ? 7.918 -1.431 14.143 1.00 98.69 294 ALA A CA 1
ATOM 2359 C C . ALA A 1 294 ? 8.575 -0.757 15.365 1.00 98.69 294 ALA A C 1
ATOM 2361 O O . ALA A 1 294 ? 8.087 -0.918 16.481 1.00 98.69 294 ALA A O 1
ATOM 2362 N N . ASP A 1 295 ? 9.626 0.046 15.165 1.00 98.56 295 ASP A N 1
ATOM 2363 C CA . ASP A 1 295 ? 10.318 0.788 16.234 1.00 98.56 295 ASP A CA 1
ATOM 2364 C C . ASP A 1 295 ? 9.428 1.850 16.889 1.00 98.56 295 ASP A C 1
ATOM 2366 O O . ASP A 1 295 ? 9.627 2.209 18.046 1.00 98.56 295 ASP A O 1
ATOM 2370 N N . ASN A 1 296 ? 8.406 2.328 16.176 1.00 98.50 296 ASN A N 1
ATOM 2371 C CA . ASN A 1 296 ? 7.412 3.262 16.705 1.00 98.50 296 ASN A CA 1
ATOM 2372 C C . ASN A 1 296 ? 6.198 2.561 17.344 1.00 98.50 296 ASN A C 1
ATOM 2374 O O . ASN A 1 296 ? 5.202 3.214 17.674 1.00 98.50 296 ASN A O 1
ATOM 2378 N N . GLY A 1 297 ? 6.298 1.245 17.557 1.00 98.19 297 GLY A N 1
ATOM 2379 C CA . GLY A 1 297 ? 5.351 0.455 18.337 1.00 98.19 297 GLY A CA 1
ATOM 2380 C C . GLY A 1 297 ? 4.134 -0.039 17.561 1.00 98.19 297 GLY A C 1
ATOM 2381 O O . GLY A 1 297 ? 3.184 -0.498 18.186 1.00 98.19 297 GLY A O 1
ATOM 2382 N N . PHE A 1 298 ? 4.123 0.047 16.227 1.00 98.75 298 PHE A N 1
ATOM 2383 C CA . PHE A 1 298 ? 3.003 -0.452 15.426 1.00 98.75 298 PHE A CA 1
ATOM 2384 C C . PHE A 1 298 ? 3.138 -1.961 15.171 1.00 98.75 298 PHE A C 1
ATOM 2386 O O . PHE A 1 298 ? 4.121 -2.383 14.553 1.00 98.75 298 PHE A O 1
ATOM 2393 N N . PRO A 1 299 ? 2.159 -2.798 15.560 1.00 98.75 299 PRO A N 1
ATOM 2394 C CA . PRO A 1 299 ? 2.144 -4.193 15.147 1.00 98.75 299 PRO A CA 1
ATOM 2395 C C . PRO A 1 299 ? 1.893 -4.300 13.639 1.00 98.75 299 PRO A C 1
ATOM 2397 O O . PRO A 1 299 ? 0.925 -3.738 13.112 1.00 98.75 299 PRO A O 1
ATOM 2400 N N . LEU A 1 300 ? 2.764 -5.038 12.946 1.00 98.88 300 LEU A N 1
ATOM 2401 C CA . LEU A 1 300 ? 2.737 -5.177 11.489 1.00 98.88 300 LEU A CA 1
ATOM 2402 C C . LEU A 1 300 ? 2.266 -6.575 11.083 1.00 98.88 300 LEU A C 1
ATOM 2404 O O . LEU A 1 300 ? 2.856 -7.579 11.490 1.00 98.88 300 LEU A O 1
ATOM 2408 N N . GLY A 1 301 ? 1.237 -6.641 10.240 1.00 98.62 301 GLY A N 1
ATOM 2409 C CA . GLY A 1 301 ? 0.724 -7.889 9.669 1.00 98.62 301 GLY A CA 1
ATOM 2410 C C . GLY A 1 301 ? 0.763 -7.861 8.145 1.00 98.62 301 GLY A C 1
ATOM 2411 O O . GLY A 1 301 ? 0.298 -6.895 7.559 1.00 98.62 301 GLY A O 1
ATOM 2412 N N . SER A 1 302 ? 1.282 -8.898 7.486 1.00 98.56 302 SER A N 1
ATOM 2413 C CA . SER A 1 302 ? 1.258 -9.011 6.021 1.00 98.56 302 SER A CA 1
ATOM 2414 C C . SER A 1 302 ? 0.041 -9.795 5.539 1.00 98.56 302 SER A C 1
ATOM 2416 O O . SER A 1 302 ? -0.187 -10.939 5.935 1.00 98.56 302 SER A O 1
ATOM 2418 N N . GLN A 1 303 ? -0.712 -9.180 4.641 1.00 98.31 303 GLN A N 1
ATOM 2419 C CA . GLN A 1 303 ? -1.780 -9.767 3.853 1.00 98.31 303 GLN A CA 1
ATOM 2420 C C . GLN A 1 303 ? -1.220 -10.114 2.474 1.00 98.31 303 GLN A C 1
ATOM 2422 O O . GLN A 1 303 ? -0.888 -9.222 1.702 1.00 98.31 303 GLN A O 1
ATOM 2427 N N . THR A 1 304 ? -1.094 -11.397 2.158 1.00 98.38 304 THR A N 1
ATOM 2428 C CA . THR A 1 304 ? -0.601 -11.895 0.867 1.00 98.38 304 THR A CA 1
ATOM 2429 C C . THR A 1 304 ? -1.767 -12.433 0.050 1.00 98.38 304 THR A C 1
ATOM 2431 O O . THR A 1 304 ? -2.645 -13.075 0.611 1.00 98.38 304 THR A O 1
ATOM 2434 N N . VAL A 1 305 ? -1.793 -12.186 -1.259 1.00 98.50 305 VAL A N 1
ATOM 2435 C CA . VAL A 1 305 ? -2.743 -12.835 -2.181 1.00 98.50 305 VAL A CA 1
ATOM 2436 C C . VAL A 1 305 ? -1.991 -13.924 -2.936 1.00 98.50 305 VAL A C 1
ATOM 2438 O O . VAL A 1 305 ? -0.857 -13.692 -3.361 1.00 98.50 305 VAL A O 1
ATOM 2441 N N . LEU A 1 306 ? -2.598 -15.100 -3.081 1.00 98.56 306 LEU A N 1
ATOM 2442 C CA . LEU A 1 306 ? -2.059 -16.202 -3.869 1.00 98.56 306 LEU A CA 1
ATOM 2443 C C . LEU A 1 306 ? -2.258 -15.909 -5.362 1.00 98.56 306 LEU A C 1
ATOM 2445 O O . LEU A 1 306 ? -3.386 -15.817 -5.844 1.00 98.56 306 LEU A O 1
ATOM 2449 N N . LEU A 1 307 ? -1.157 -15.743 -6.089 1.00 98.44 307 LEU A N 1
ATOM 2450 C CA . LEU A 1 307 ? -1.117 -15.227 -7.453 1.00 98.44 307 LEU A CA 1
ATOM 2451 C C . LEU A 1 307 ? -0.333 -16.168 -8.370 1.00 98.44 307 LEU A C 1
ATOM 2453 O O . LEU A 1 307 ? 0.847 -16.457 -8.145 1.00 98.44 307 LEU A O 1
ATOM 2457 N N . LYS A 1 308 ? -0.993 -16.597 -9.451 1.00 97.69 308 LYS A N 1
ATOM 2458 C CA . LYS A 1 308 ? -0.453 -17.574 -10.400 1.00 97.69 308 LYS A CA 1
ATOM 24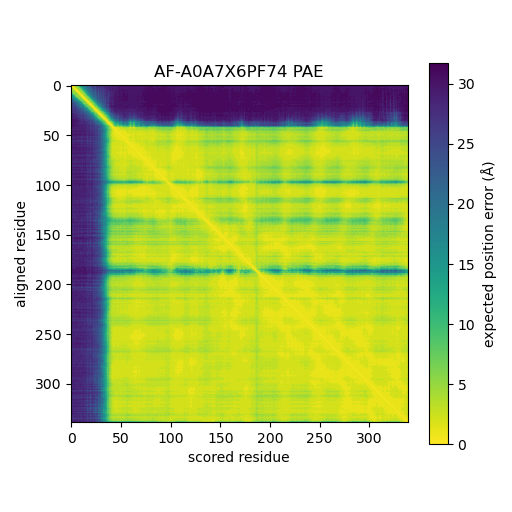59 C C . LYS A 1 308 ? 0.799 -17.069 -11.123 1.00 97.69 308 LYS A C 1
ATOM 2461 O O . LYS A 1 308 ? 0.766 -16.044 -11.811 1.00 97.69 308 LYS A O 1
ATOM 2466 N N . GLY A 1 309 ? 1.882 -17.835 -11.054 1.00 96.69 309 GLY A N 1
ATOM 2467 C CA . GLY A 1 309 ? 3.225 -17.537 -11.551 1.00 96.69 309 GLY A CA 1
ATOM 2468 C C . GLY A 1 309 ? 3.901 -16.339 -10.872 1.00 96.69 309 GLY A C 1
ATOM 2469 O O . GLY A 1 309 ? 4.724 -15.673 -11.503 1.00 96.69 309 GLY A O 1
ATOM 2470 N N . ILE A 1 310 ? 3.500 -16.016 -9.640 1.00 98.12 310 ILE A N 1
ATOM 2471 C CA . ILE A 1 310 ? 4.148 -15.003 -8.796 1.00 98.12 310 ILE A CA 1
ATOM 2472 C C . ILE A 1 310 ? 4.573 -15.658 -7.490 1.00 98.12 310 ILE A C 1
ATOM 2474 O O . ILE A 1 310 ? 5.760 -15.691 -7.184 1.00 98.12 310 ILE A O 1
ATOM 2478 N N . ASN A 1 311 ? 3.618 -16.198 -6.736 1.00 98.31 311 ASN A N 1
ATOM 2479 C CA . ASN A 1 311 ? 3.866 -16.788 -5.421 1.00 98.31 311 ASN A CA 1
ATOM 2480 C C . ASN A 1 311 ? 3.067 -18.078 -5.175 1.00 98.31 311 ASN A C 1
ATOM 2482 O O . ASN A 1 311 ? 3.035 -18.588 -4.062 1.00 98.31 311 ASN A O 1
ATOM 2486 N N . ASP A 1 312 ? 2.489 -18.665 -6.217 1.00 98.06 312 ASP A N 1
ATOM 2487 C CA . ASP A 1 312 ? 1.896 -20.006 -6.241 1.00 98.06 312 ASP A CA 1
ATOM 2488 C C . ASP A 1 312 ? 2.959 -21.124 -6.203 1.00 98.06 312 ASP A C 1
ATOM 2490 O O . ASP A 1 312 ? 2.866 -22.144 -6.882 1.00 98.06 312 ASP A O 1
ATOM 2494 N N . ASN A 1 313 ? 4.003 -20.927 -5.399 1.00 98.31 313 ASN A N 1
ATOM 2495 C CA . ASN A 1 313 ? 5.121 -21.839 -5.236 1.00 98.31 313 ASN A CA 1
ATOM 2496 C C . ASN A 1 313 ? 5.550 -21.880 -3.763 1.00 98.31 313 ASN A C 1
ATOM 2498 O O . ASN A 1 313 ? 5.820 -20.846 -3.151 1.00 98.31 313 ASN A O 1
ATOM 2502 N N . ILE A 1 314 ? 5.657 -23.088 -3.202 1.00 98.38 314 ILE A N 1
ATOM 2503 C CA . ILE A 1 314 ? 5.970 -23.298 -1.779 1.00 98.38 314 ILE A CA 1
ATOM 2504 C C . ILE A 1 314 ? 7.328 -22.693 -1.403 1.00 98.38 314 ILE A C 1
ATOM 2506 O O . ILE A 1 314 ? 7.446 -22.082 -0.343 1.00 98.38 314 ILE A O 1
ATOM 2510 N N . THR A 1 315 ? 8.345 -22.822 -2.258 1.00 98.62 315 THR A N 1
ATOM 2511 C CA . THR A 1 315 ? 9.686 -22.277 -1.999 1.00 98.62 315 THR A CA 1
ATOM 2512 C C . THR A 1 315 ? 9.654 -20.753 -1.933 1.00 98.62 315 THR A C 1
ATOM 2514 O O . THR A 1 315 ? 10.164 -20.176 -0.972 1.00 98.62 315 THR A O 1
ATOM 2517 N N . VAL A 1 316 ? 8.989 -20.106 -2.898 1.00 98.62 316 VAL A N 1
ATOM 2518 C CA . VAL A 1 316 ? 8.814 -18.643 -2.929 1.00 98.62 316 VAL A CA 1
ATOM 2519 C C . VAL A 1 316 ? 8.051 -18.157 -1.697 1.00 98.62 316 VAL A C 1
ATOM 2521 O O . VAL A 1 316 ? 8.471 -17.205 -1.038 1.00 98.62 316 VAL A O 1
ATOM 2524 N N . MET A 1 317 ? 6.959 -18.836 -1.340 1.00 98.56 317 MET A N 1
ATOM 2525 C CA . MET A 1 317 ? 6.160 -18.476 -0.169 1.00 98.56 317 MET A CA 1
ATOM 2526 C C . MET A 1 317 ? 6.928 -18.663 1.133 1.00 98.56 317 MET A C 1
ATOM 2528 O O . MET A 1 317 ? 6.912 -17.771 1.977 1.00 98.56 317 MET A O 1
ATOM 2532 N N . LYS A 1 318 ? 7.659 -19.770 1.296 1.00 98.75 318 LYS A N 1
ATOM 2533 C CA . LYS A 1 318 ? 8.504 -20.005 2.474 1.00 98.75 318 LYS A CA 1
ATOM 2534 C C . LYS A 1 318 ? 9.546 -18.901 2.634 1.00 98.75 318 LYS A C 1
ATOM 2536 O O . LYS A 1 318 ? 9.707 -18.366 3.731 1.00 98.75 318 LYS A O 1
ATOM 2541 N N . GLU A 1 319 ? 10.222 -18.531 1.547 1.00 98.81 319 GLU A N 1
ATOM 2542 C CA . GLU A 1 319 ? 11.185 -17.431 1.562 1.00 98.81 319 GLU A CA 1
ATOM 2543 C C . GLU A 1 319 ? 10.520 -16.106 1.963 1.00 98.81 319 GLU A C 1
ATOM 2545 O O . GLU A 1 319 ? 11.063 -15.380 2.801 1.00 98.81 319 GLU A O 1
ATOM 2550 N N . LEU A 1 320 ? 9.330 -15.814 1.425 1.00 98.81 320 LEU A N 1
ATOM 2551 C CA . LEU A 1 320 ? 8.576 -14.603 1.747 1.00 98.81 320 LEU A CA 1
ATOM 2552 C C . LEU A 1 320 ? 8.248 -14.560 3.241 1.00 98.81 320 LEU A C 1
ATOM 2554 O O . LEU A 1 320 ? 8.587 -13.586 3.908 1.00 98.81 320 LEU A O 1
ATOM 2558 N N . MET A 1 321 ? 7.662 -15.630 3.785 1.00 98.62 321 MET A N 1
ATOM 2559 C CA . MET A 1 321 ? 7.275 -15.686 5.197 1.00 98.62 321 MET A CA 1
ATOM 2560 C C . MET A 1 321 ? 8.476 -15.526 6.129 1.00 98.62 321 MET A C 1
ATOM 2562 O O . MET A 1 321 ? 8.409 -14.764 7.094 1.00 98.62 321 MET A O 1
ATOM 2566 N N . HIS A 1 322 ? 9.600 -16.177 5.821 1.00 98.75 322 HIS A N 1
ATOM 2567 C CA . HIS A 1 322 ? 10.822 -16.038 6.613 1.00 98.75 322 HIS A CA 1
ATOM 2568 C C . HIS A 1 322 ? 11.380 -14.610 6.559 1.00 98.75 322 HIS A C 1
ATOM 2570 O O . HIS A 1 322 ? 11.750 -14.053 7.593 1.00 98.75 322 HIS A O 1
ATOM 2576 N N . LYS A 1 323 ? 11.432 -13.989 5.374 1.00 98.81 323 LYS A N 1
ATOM 2577 C CA . LYS A 1 323 ? 11.928 -12.613 5.239 1.00 98.81 323 LYS A CA 1
ATOM 2578 C C . LYS A 1 323 ? 11.018 -11.595 5.927 1.00 98.81 323 LYS A C 1
ATOM 2580 O O . LYS A 1 323 ? 11.545 -10.666 6.533 1.00 98.81 323 LYS A O 1
ATOM 2585 N N . LEU A 1 324 ? 9.696 -11.781 5.892 1.00 98.88 324 LEU A N 1
ATOM 2586 C CA . LEU A 1 324 ? 8.741 -10.928 6.610 1.00 98.88 324 LEU A CA 1
ATOM 2587 C C . LEU A 1 324 ? 9.010 -10.937 8.121 1.00 98.88 324 LEU A C 1
ATOM 2589 O O . LEU A 1 324 ? 9.131 -9.875 8.734 1.00 98.88 324 LEU A O 1
ATOM 2593 N N . LEU A 1 325 ? 9.213 -12.120 8.710 1.00 98.62 325 LEU A N 1
ATOM 2594 C CA . LEU A 1 325 ? 9.533 -12.236 10.136 1.00 98.62 325 LEU A CA 1
ATOM 2595 C C . LEU A 1 325 ? 10.842 -11.519 10.498 1.00 98.62 325 LEU A C 1
ATOM 2597 O O . LEU A 1 325 ? 10.899 -10.839 11.521 1.00 98.62 325 LEU A O 1
ATOM 2601 N N . LYS A 1 326 ? 11.867 -11.587 9.635 1.00 98.56 326 LYS A N 1
ATOM 2602 C CA . LYS A 1 326 ? 13.146 -10.878 9.848 1.00 98.56 326 LYS A CA 1
ATOM 2603 C C . LYS A 1 326 ? 13.005 -9.355 9.911 1.00 98.56 326 LYS A C 1
ATOM 2605 O O . LYS A 1 326 ? 13.864 -8.705 10.494 1.00 98.56 326 LYS A O 1
ATOM 2610 N N . ILE A 1 327 ? 11.946 -8.793 9.331 1.00 98.44 327 ILE A N 1
ATOM 2611 C CA . ILE A 1 327 ? 11.653 -7.353 9.365 1.00 98.44 327 ILE A CA 1
ATOM 2612 C C . ILE A 1 327 ? 10.500 -7.010 10.319 1.00 98.44 327 ILE A C 1
ATOM 2614 O O . ILE A 1 327 ? 9.909 -5.939 10.205 1.00 98.44 327 ILE A O 1
ATOM 2618 N N . ARG A 1 328 ? 10.184 -7.913 11.263 1.00 98.69 328 ARG A N 1
ATOM 2619 C CA . ARG A 1 328 ? 9.109 -7.777 12.265 1.00 98.69 328 ARG A CA 1
ATOM 2620 C C . ARG A 1 328 ? 7.715 -7.587 11.659 1.00 98.69 328 ARG A C 1
ATOM 2622 O O . ARG A 1 328 ? 6.830 -7.012 12.285 1.00 98.69 328 ARG A O 1
ATOM 2629 N N . VAL A 1 329 ? 7.503 -8.122 10.458 1.00 98.81 329 VAL A N 1
ATOM 2630 C CA . VAL A 1 329 ? 6.186 -8.204 9.827 1.00 98.81 329 VAL A CA 1
ATOM 2631 C C . VAL A 1 329 ? 5.665 -9.626 9.986 1.00 98.81 329 VAL A C 1
ATOM 2633 O O . VAL A 1 329 ? 6.238 -10.578 9.460 1.00 98.81 329 VAL A O 1
ATOM 2636 N N . ARG A 1 330 ? 4.564 -9.791 10.719 1.00 98.69 330 ARG A N 1
ATOM 2637 C CA . ARG A 1 330 ? 3.949 -11.103 10.938 1.00 98.69 330 ARG A CA 1
ATOM 2638 C C . ARG A 1 330 ? 3.157 -11.520 9.692 1.00 98.69 330 ARG A C 1
ATOM 2640 O O . ARG A 1 330 ? 2.256 -10.782 9.299 1.00 98.69 330 ARG A O 1
ATOM 2647 N N . PRO A 1 331 ? 3.406 -12.690 9.081 1.00 98.50 331 PRO A N 1
ATOM 2648 C CA . PRO A 1 331 ? 2.469 -13.268 8.119 1.00 98.50 331 PRO A CA 1
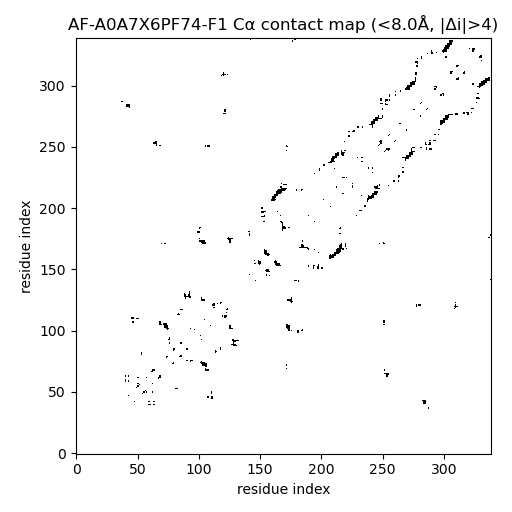ATOM 2649 C C . PRO A 1 331 ? 1.070 -13.386 8.735 1.00 98.50 331 PRO A C 1
ATOM 2651 O O . PRO A 1 331 ? 0.925 -14.014 9.785 1.00 98.50 331 PRO A O 1
ATOM 2654 N N . TYR A 1 332 ? 0.064 -12.750 8.130 1.00 97.69 332 TYR A N 1
ATOM 2655 C CA . TYR A 1 332 ? -1.280 -12.667 8.704 1.00 97.69 332 TYR A CA 1
ATOM 2656 C C . TYR A 1 332 ? -2.309 -13.448 7.888 1.00 97.69 332 TYR A C 1
ATOM 2658 O O . TYR A 1 332 ? -2.873 -14.413 8.397 1.00 97.69 332 TYR A O 1
ATOM 2666 N N . TYR A 1 333 ? -2.514 -13.074 6.625 1.00 97.88 333 TYR A N 1
ATOM 2667 C CA . TYR A 1 333 ? -3.425 -13.783 5.726 1.00 97.88 333 TYR A CA 1
ATOM 2668 C C . TYR A 1 333 ? -2.725 -14.200 4.441 1.00 97.88 333 TYR A C 1
ATOM 2670 O O . TYR A 1 333 ? -1.916 -13.448 3.897 1.00 97.88 333 TYR A O 1
ATOM 2678 N N . LEU A 1 334 ? -3.106 -15.377 3.945 1.00 98.12 334 LEU A N 1
ATOM 2679 C CA . LEU A 1 334 ? -2.953 -15.770 2.553 1.00 98.12 334 LEU A CA 1
ATOM 2680 C C . LEU A 1 334 ? -4.354 -15.834 1.940 1.00 98.12 334 LEU A C 1
ATOM 2682 O O . LEU A 1 334 ? -5.099 -16.779 2.183 1.00 98.12 334 LEU A O 1
ATOM 2686 N N . TYR A 1 335 ? -4.719 -14.798 1.198 1.00 98.31 335 TYR A N 1
ATOM 2687 C CA . TYR A 1 335 ? -5.977 -14.728 0.477 1.00 98.31 335 TYR A CA 1
ATOM 2688 C C . TYR A 1 335 ? -5.900 -15.561 -0.795 1.00 98.31 335 TYR A C 1
ATOM 2690 O O . TYR A 1 335 ? -4.928 -15.477 -1.550 1.00 98.31 335 TYR A O 1
ATOM 2698 N N . GLN A 1 336 ? -6.961 -16.314 -1.062 1.00 97.69 336 GLN A N 1
ATOM 2699 C CA . GLN A 1 336 ? -7.258 -16.742 -2.420 1.00 97.69 336 GLN A CA 1
ATOM 2700 C C . GLN A 1 336 ? -7.505 -15.491 -3.282 1.00 97.69 336 GLN A C 1
ATOM 2702 O O . GLN A 1 336 ? -8.059 -14.514 -2.785 1.00 97.69 336 GLN A O 1
ATOM 2707 N N . CYS A 1 337 ? -7.070 -15.495 -4.546 1.00 96.38 337 CYS A N 1
ATOM 2708 C CA . CYS A 1 337 ? -7.400 -14.401 -5.461 1.00 96.38 337 CYS A CA 1
ATOM 2709 C C . CYS A 1 337 ? -8.922 -14.339 -5.650 1.00 96.38 337 CYS A C 1
ATOM 2711 O O . CYS A 1 337 ? -9.527 -15.360 -5.985 1.00 96.38 337 CYS A O 1
ATOM 2713 N N . ASP A 1 338 ? -9.507 -13.165 -5.409 1.00 95.62 338 ASP A N 1
ATOM 2714 C CA . ASP A 1 338 ? -10.948 -12.937 -5.535 1.00 95.62 338 ASP A CA 1
ATOM 2715 C C . ASP A 1 338 ? -11.422 -13.103 -6.991 1.00 95.62 338 ASP A C 1
ATOM 2717 O O . ASP A 1 338 ? -10.613 -13.008 -7.921 1.00 95.62 338 ASP A O 1
ATOM 2721 N N . LEU A 1 339 ? -12.723 -13.379 -7.154 1.00 90.75 339 LEU A N 1
ATOM 2722 C CA . LEU A 1 339 ? -13.378 -13.670 -8.435 1.00 90.75 339 LEU A CA 1
ATOM 2723 C C . LEU A 1 339 ? -13.831 -12.426 -9.187 1.00 90.75 339 LEU A C 1
ATOM 2725 O O . LEU A 1 339 ? -14.535 -11.581 -8.604 1.00 90.75 339 LEU A O 1
#

Foldseek 3Di:
DDDDDDDDDDDDDDDDDDDDDDDDDPDPDPPPPPPPPLPPQDDDPLLVVLCCQLVVVADSVLVLDLVSQLVPWDFAPVSLVSQADDDPFLVVFQVPCVLWQTATAGSNLSSLPSPHDPLAQSCLFGGDGNCLVDDDPPDDQQLPPQVVQPPAPQWRDPDQAAIEGAQALEANTDTSLDSNRNRHPDPDHDDPVSLVVVLVVCLVRLSHQEYEYHHHFPLVDDLVVVLVSLVSLQVRPSHNEYEYEHQCLQRPLSSLDPSSLVSQLVRPVYEYEYEDEWLSSCDSSSLVSLLSCVVSPHQAEYEYECDPSNQVDPVGVVSNQVSCVVSNHHHDYYHYRGD

Mean predicted aligned error: 8.13 Å

Secondary structure (DSSP, 8-state):
---------------------------------------SS---HHHHHHHHHH-TT--HHHHH-HHHHHHT-B-SHHHHHHHS---HHHHHHHHT-TTSPPP-B-HHHHHHHTTS-TT-HHHHTTS--GGGG---TT--SSTT-TTTT-SSTTEEEEETTEEEEEEES--SS--TT-TTTTTTTSS----HHHHHHHHHHHHH-TT--EEEEEES-GGGS-HHHHHHHHHHHHTSTT--EEEEEE-HHHH-GGG--HHHHHHHGGG-SEEEEE----GGG--HHHHHHHHHHHHTT--EEEEEE--TTTT-SHHHHHHHHHHHHHTTEEEEEEEPPP-

Solvent-accessible surface area (backbone atoms only — not comparable to full-atom values): 19518 Å² total; per-residue (Å²): 134,87,80,86,92,87,84,89,84,88,81,89,81,88,80,87,83,82,87,78,88,86,81,89,77,86,70,86,72,78,78,71,76,73,80,70,77,73,60,96,79,69,70,54,70,57,46,46,54,40,37,57,71,80,40,66,88,58,50,73,68,50,68,50,30,43,67,49,31,60,73,56,34,42,56,50,71,71,57,43,58,76,62,25,92,75,53,71,48,32,53,54,19,62,77,61,38,83,94,49,58,57,59,27,36,17,52,69,45,43,37,78,36,44,92,54,61,88,74,35,45,73,39,54,41,43,56,54,42,43,72,76,73,62,82,59,96,78,54,44,81,56,69,80,44,53,71,84,28,35,91,44,73,44,33,29,56,79,52,88,42,35,35,39,35,39,69,32,24,47,54,69,50,38,51,69,81,47,79,52,39,78,59,31,70,47,90,72,70,73,50,73,70,38,51,53,52,40,52,52,51,54,64,72,39,71,59,37,29,34,42,35,40,18,59,38,18,47,81,71,51,54,66,69,56,49,43,54,54,52,49,59,53,66,69,32,82,57,42,66,39,41,32,39,40,35,43,44,44,60,50,43,26,48,57,68,36,74,70,46,50,61,54,58,58,76,52,67,58,42,35,38,38,34,54,52,61,50,53,83,53,69,37,74,49,24,43,50,25,38,42,55,43,45,76,67,70,31,57,36,30,29,43,26,57,51,35,87,79,54,34,73,39,70,69,52,41,52,50,27,51,54,54,34,49,76,46,64,26,40,81,67,45,79,38,74,65,80,68

Nearest PDB structures (foldseek):
  2a5h-assembly1_B  TM=9.833E-01  e=2.976E-33  Clostridium subterminale
  7o1p-assembly1_A  TM=6.209E-01  e=8.724E-02  Thermotoga maritima MSB8
  5c55-assembly1_A  TM=5.462E-01  e=2.380E+00  Corynebacterium glutamicum ATCC 13032
  5c54-assembly2_G  TM=5.667E-01  e=4.718E+00  Corynebacterium glutamicum ATCC 13032
  5c54-assembly1_D  TM=5.654E-01  e=4.995E+00  Corynebacterium glutamicum ATCC 13032

Sequence (339 aa):
MNANNNEATALLGESRLVGCSSDEEPGAKTMIFSQNEIPTQLVSNGSTDFRKRFFPLTTIDSWNDWKWQLRNSITTIDELKKIMKLSEKEIMAINNLKGRLPLRVTPFFASLIYNTGFSNPLRRNVIPVVEELLHTASEQPDPLHEKSFSPVKGIVHRYPDRVLFTVTQVCSNYCRYCTRSHSVGRLDRLGKQDFEKAFSYIAAHREIRDVLVSGGDPLTLSDEVLDYILFNIRQIEHVEIIRIGTRVPVVLPQRITDKLLSVLRKYHPLFISLHFSHPAEITPECVKACTMLADNGFPLGSQTVLLKGINDNITVMKELMHKLLKIRVRPYYLYQCDL

Radius of gyration: 26.03 Å; Cα contacts (8 Å, |Δi|>4): 522; chains: 1; bounding box: 65×72×90 Å